Protein 3EZO (pdb70)

Organism: Burkholderia pseudomallei (strain 1710b) (NCBI:txid320372)

B-factor: mean 18.03, std 8.27, range [3.14, 63.13]

Solvent-accessible surface area: 12129 Å² total; per-residue (Å²): 126,94,26,0,0,0,0,0,6,68,58,9,36,60,65,18,24,11,89,64,1,58,119,34,58,29,1,133,108,0,30,96,46,0,27,110,16,24,71,81,80,4,18,130,11,2,35,94,13,86,54,98,74,2,78,92,30,56,25,2,0,3,0,0,0,0,0,0,24,0,0,4,56,3,8,89,108,52,65,13,64,93,3,48,6,0,0,0,23,16,1,0,3,0,0,0,5,7,3,0,32,1,2,59,7,107,53,0,0,29,0,0,95,58,1,1,85,0,3,59,74,15,23,99,156,56,60,9,10,14,0,21,1,56,42,15,89,42,104,39,1,110,50,1,5,76,89,0,44,103,63,20,64,4,57,14,1,15,10,15,0,64,38,52,1,15,0,0,0,32,46,51,0,8,116,63,0,6,91,2,0,108,125,96,56,15,87,131,0,90,77,64,139,57,70,2,0,13,7,0,61,42,0,128,55,0,8,43,55,0,127,136,65,1,82,74,16,93,10,124,62,28,134,7,48,8,0,7,0,17,59,23,31,68,43,77,76,44,67,33,7,43,56,2,0,3,93,0,0,20,7,51,0,71,0,19,59,0,0,71,31,0,28,173,85,50,2,67,40,3,2,1,0,1,6,39,122,73,3,17,27,10,5,149,109,20,40,68,130,18,74,48,21,17,0,52,30,55,72,16,10,87,115,0,71,177,52

Sequence (307 aa):
MKFAFVFPGQGSQSVGMLNAFADVAVVRETLDEASDALGQDIGKLIADGPADELNLTTNTQPVMLTAAYACYRAWQQAGGAQPSIVAGHSLGEYTALVAAGAIAFRDALPLVRRFRAQAMQTAVPVGVGGMAAILGLDDDTVRAVCAEASATGVVEAVNFNAPAQVVIAGTKAGIEKACEIAKEKGAKRALPLPVSAPFHSSLLKPASDKLREYLAGVDVKAPKISVVNNIDVAVVSDPAAIKDALVRQAAGPVRWVECVQHIAREGVTHVIECGPGKVLAGLTKRIDGNLVGASVFDPASLDEALKL

CATH classification: 3.40.366.10 (+1 more: 3.30.70.250)

Secondary structure (DSSP, 8-state):
--EEEEE--TT---TTTTGGGTT-HHHHHHHHHHHHHHSS-HHHHHHH--HHHHTSHHHHHHHHHHHHHHHHHHHHHTTPPPPSEEEESTHHHHHHHHHTTSS-HHHHHHHHHHHHHHHHTSS-TTSEEEEEEES--HHHHHHHHHHHGGGS-EEEEEEEETTEEEEEEEHHHHHHHHHHHHHTT-SEEEE-S-SS-TTSGGGHHHHHHHHHHHTTS-----SSEEB-TTT--B---HHHHHHHHHHHTTS-B-HHHHHHHHHHTT--EEEEESSSSHHHHHHHHH-TTSEEEEESSHHHHHHHHH-

Radius of gyration: 18.46 Å; Cα contacts (8 Å, |Δi|>4): 704; chains: 1; bounding box: 47×43×43 Å

InterPro domains:
  IPR001227 Acyl transferase domain superfamily [G3DSA:3.40.366.10] (4-282)
  IPR004410 Malonyl CoA-acyl carrier protein transacylase, FabD-type [TIGR00128] (1-289)
  IPR014043 Acyl transferase domain [PF00698] (5-278)
  IPR014043 Acyl transferase domain [SM00827] (6-298)
  IPR016035 Acyl transferase/acyl hydrolase/lysophospholipase [SSF52151] (3-308)
  IPR016036 Malonyl-CoA ACP transacylase, ACP-binding [SSF55048] (128-195)
  IPR024925 Malonyl CoA-acyl carrier protein transacylase [PIRSF000446] (1-307)
  IPR050858 Malonyl CoA-ACP Transacylase/Polyketide Synthase FabD [PTHR42681] (2-289)

Structure (mmCIF, N/CA/C/O backbone):
data_3EZO
#
_entry.id   3EZO
#
_cell.length_a   54.920
_cell.length_b   117.470
_cell.length_c   44.530
_cell.angle_alpha   90.00
_cell.angle_beta   90.00
_cell.angle_gamma   90.00
#
_symmetry.space_group_name_H-M   'P 21 21 2'
#
loop_
_entity.id
_entity.type
_entity.pdbx_description
1 polymer 'Malonyl CoA-acyl carrier protein transacylase'
2 water water
#
loop_
_atom_site.group_PDB
_atom_site.id
_atom_site.type_symbol
_atom_site.label_atom_id
_atom_site.label_alt_id
_atom_site.label_comp_id
_atom_site.label_asym_id
_atom_site.label_entity_id
_atom_site.label_seq_id
_atom_site.pdbx_PDB_ins_code
_atom_site.Cartn_x
_atom_site.Cartn_y
_atom_site.Cartn_z
_atom_site.occupancy
_atom_site.B_iso_or_equiv
_atom_site.auth_seq_id
_atom_site.auth_comp_id
_atom_site.auth_asym_id
_atom_site.auth_atom_id
_atom_site.pdbx_PDB_model_num
ATOM 1 N N . MET A 1 9 ? -50.569 18.264 -20.461 1.00 32.33 0 MET A N 1
ATOM 2 C CA . MET A 1 9 ? -49.278 17.482 -20.633 1.00 31.79 0 MET A CA 1
ATOM 3 C C . MET A 1 9 ? -48.437 17.440 -19.353 1.00 31.01 0 MET A C 1
ATOM 4 O O . MET A 1 9 ? -48.389 18.418 -18.569 1.00 31.35 0 MET A O 1
ATOM 6 N N . LYS A 1 10 ? -47.763 16.308 -19.153 1.00 29.61 1 LYS A N 1
ATOM 7 C CA . LYS A 1 10 ? -46.925 16.096 -17.974 1.00 28.09 1 LYS A CA 1
ATOM 8 C C . LYS A 1 10 ? -45.583 16.728 -18.207 1.00 25.56 1 LYS A C 1
ATOM 9 O O . LYS A 1 10 ? -45.052 16.666 -19.311 1.00 25.52 1 LYS A O 1
ATOM 15 N N . PHE A 1 11 ? -44.997 17.299 -17.171 1.00 23.17 2 PHE A N 1
ATOM 16 C CA . PHE A 1 11 ? -43.621 17.725 -17.290 1.00 21.74 2 PHE A CA 1
ATOM 17 C C . PHE A 1 11 ? -42.752 17.259 -16.128 1.00 19.60 2 PHE A C 1
ATOM 18 O O . PHE A 1 11 ? -43.243 16.922 -15.068 1.00 18.65 2 PHE A O 1
ATOM 26 N N . ALA A 1 12 ? -41.452 17.236 -16.408 1.00 17.47 3 ALA A N 1
ATOM 27 C CA . ALA A 1 12 ? -40.404 16.957 -15.463 1.0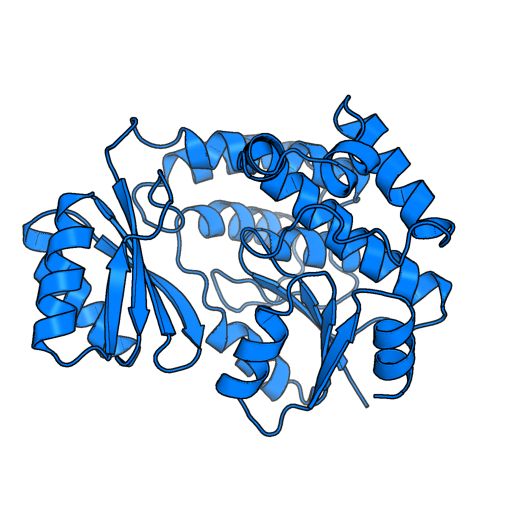0 16.42 3 ALA A CA 1
ATOM 28 C C . ALA A 1 12 ? -39.575 18.207 -15.200 1.00 14.67 3 ALA A C 1
ATOM 29 O O . ALA A 1 12 ? -39.354 19.026 -16.085 1.00 13.49 3 ALA A O 1
ATOM 31 N N . PHE A 1 13 ? -39.099 18.307 -13.970 1.00 13.58 4 PHE A N 1
ATOM 32 C CA . PHE A 1 13 ? -38.059 19.242 -13.625 1.00 13.91 4 PHE A CA 1
ATOM 33 C C . PHE A 1 13 ? -36.770 18.456 -13.345 1.00 12.94 4 PHE A C 1
ATOM 34 O O . PHE A 1 13 ? -36.786 17.476 -12.576 1.00 11.35 4 PHE A O 1
ATOM 42 N N . VAL A 1 14 ? -35.669 18.899 -13.956 1.00 11.77 5 VAL A N 1
ATOM 43 C CA . VAL A 1 14 ? -34.340 18.392 -13.622 1.00 11.29 5 VAL A CA 1
ATOM 44 C C . VAL A 1 14 ? -33.485 19.515 -13.024 1.00 11.92 5 VAL A C 1
ATOM 45 O O . VAL A 1 14 ? -33.506 20.649 -13.520 1.00 12.33 5 VAL A O 1
ATOM 49 N N . PHE A 1 15 ? -32.744 19.201 -11.957 1.00 11.56 6 PHE A N 1
ATOM 50 C CA . PHE A 1 15 ? -32.004 20.193 -11.163 1.00 11.57 6 PHE A CA 1
ATOM 51 C C . PHE A 1 15 ? -30.473 19.991 -11.311 1.00 11.13 6 PHE A C 1
ATOM 52 O O . PHE A 1 15 ? -29.962 18.874 -11.168 1.00 11.02 6 PHE A O 1
ATOM 60 N N . PRO A 1 16 ? -29.737 21.076 -11.617 1.00 11.78 7 PRO A N 1
ATOM 61 C CA . PRO A 1 16 ? -28.275 21.020 -11.841 1.00 11.47 7 PRO A CA 1
ATOM 62 C C . PRO A 1 16 ? -27.442 20.863 -10.562 1.00 11.45 7 PRO A C 1
ATOM 63 O O . PRO A 1 16 ? -27.909 21.081 -9.464 1.00 11.47 7 PRO A O 1
ATOM 67 N N . GLY A 1 17 ? -26.203 20.425 -10.709 1.00 12.93 8 GLY A N 1
ATOM 68 C CA . GLY A 1 17 ? -25.296 20.338 -9.578 1.00 12.84 8 GLY A CA 1
ATOM 69 C C . GLY A 1 17 ? -24.090 21.212 -9.794 1.00 13.36 8 GLY A C 1
ATOM 70 O O . GLY A 1 17 ? -24.172 22.239 -10.511 1.00 13.21 8 GLY A O 1
ATOM 71 N N . GLN A 1 18 ? -22.968 20.799 -9.189 1.00 13.98 9 GLN A N 1
ATOM 72 C CA . GLN A 1 18 ? -21.736 21.549 -9.237 1.00 15.77 9 GLN A CA 1
ATOM 73 C C . GLN A 1 18 ? -21.294 21.758 -10.661 1.00 16.21 9 GLN A C 1
ATOM 74 O O . GLN A 1 18 ? -21.391 20.859 -11.485 1.00 16.38 9 GLN A O 1
ATOM 80 N N . GLY A 1 19 ? -20.700 22.909 -10.924 1.00 17.05 10 GLY A N 1
ATOM 81 C CA . GLY A 1 19 ? -20.213 23.203 -12.252 1.00 18.00 10 GLY A CA 1
ATOM 82 C C . GLY A 1 19 ? -21.160 24.104 -13.006 1.00 18.68 10 GLY A C 1
ATOM 83 O O 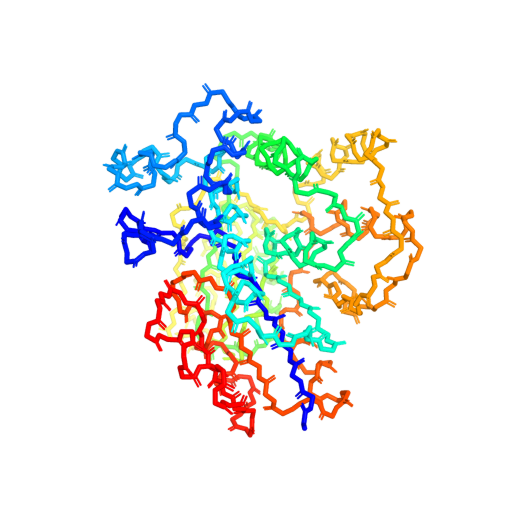. GLY A 1 19 ? -20.808 24.548 -14.093 1.00 20.52 10 GLY A O 1
ATOM 84 N N . SER A 1 20 ? -22.369 24.362 -12.478 1.00 18.22 11 SER A N 1
ATOM 85 C CA . SER A 1 20 ? -23.329 25.230 -13.197 1.00 17.07 11 SER A CA 1
ATOM 86 C C . SER A 1 20 ? -23.348 26.647 -12.634 1.00 16.91 11 SER A C 1
ATOM 87 O O . SER A 1 20 ? -24.108 27.485 -13.106 1.00 16.14 11 SER A O 1
ATOM 90 N N . GLN A 1 21 ? -22.521 26.910 -11.629 1.00 16.41 12 GLN A N 1
ATOM 91 C CA . GLN A 1 21 ? -22.559 28.186 -10.928 1.00 16.66 12 GLN A CA 1
ATOM 92 C C . GLN A 1 21 ? -21.735 29.251 -11.665 1.00 16.91 12 GLN A C 1
ATOM 93 O O . GLN A 1 21 ? -20.872 28.922 -12.446 1.00 15.94 12 GLN A O 1
ATOM 99 N N . SER A 1 22 ? -22.066 30.516 -11.412 1.00 17.25 13 SER A N 1
ATOM 100 C CA . SER A 1 22 ? -21.298 31.681 -11.858 1.00 16.86 13 SER A CA 1
ATOM 101 C C . SER A 1 22 ? -21.676 32.898 -11.012 1.00 16.56 13 SER A C 1
ATOM 102 O O . SER A 1 22 ? -22.771 32.992 -10.486 1.00 14.45 13 SER A O 1
ATOM 105 N N . VAL A 1 23 ? -20.745 33.841 -10.930 1.00 15.99 14 VAL A N 1
ATOM 106 C CA . VAL A 1 23 ? -20.914 35.039 -10.135 1.00 15.37 14 VAL A CA 1
ATOM 107 C C . VAL A 1 23 ? -21.972 35.836 -10.862 1.00 15.22 14 VAL A C 1
ATOM 108 O O . VAL A 1 23 ? -21.916 35.936 -12.069 1.00 13.75 14 VAL A O 1
ATOM 112 N N . GLY A 1 24 ? -22.988 36.287 -10.121 1.00 15.08 15 GLY A N 1
ATOM 113 C CA . GLY A 1 24 ? -24.063 37.078 -10.678 1.00 15.02 15 GLY A CA 1
ATOM 114 C C . GLY A 1 24 ? -25.233 36.281 -11.194 1.00 15.08 15 GLY A C 1
ATOM 115 O O . GLY A 1 24 ? -26.189 36.866 -11.735 1.00 14.48 15 GLY A O 1
ATOM 116 N N . MET A 1 25 ? -25.208 34.954 -11.030 1.00 15.28 16 MET A N 1
ATOM 117 C CA . MET A 1 25 ? -26.227 34.115 -11.675 1.00 15.03 16 MET A CA 1
ATOM 118 C C . MET A 1 25 ? -27.680 34.341 -11.241 1.00 15.85 16 MET A C 1
ATOM 119 O O . MET A 1 25 ? -28.582 33.972 -11.992 1.00 17.30 16 MET A O 1
ATOM 124 N N . LEU A 1 26 ? -27.916 34.875 -10.045 1.00 14.34 17 LEU A N 1
ATOM 125 C CA . LEU A 1 26 ? -29.280 35.206 -9.618 1.00 14.95 17 LEU A CA 1
ATOM 126 C C . LEU A 1 26 ? -29.632 36.704 -9.713 1.00 15.31 17 LEU A C 1
ATOM 127 O O . LEU A 1 26 ? -30.647 37.145 -9.154 1.00 14.56 17 LEU A O 1
ATOM 132 N N . ASN A 1 27 ? -28.811 37.492 -10.409 1.00 15.52 18 ASN A N 1
ATOM 133 C CA . ASN A 1 27 ? -29.046 38.941 -10.442 1.00 14.77 18 ASN A CA 1
ATOM 134 C C . ASN A 1 27 ? -30.405 39.280 -10.999 1.00 13.86 18 ASN A C 1
ATOM 135 O O . ASN A 1 27 ? -31.074 40.146 -10.500 1.00 13.27 18 ASN A O 1
ATOM 140 N N . ALA A 1 28 ? -30.823 38.558 -12.023 1.00 13.91 19 ALA A N 1
ATOM 141 C CA . ALA A 1 28 ? -32.041 38.836 -12.713 1.00 14.21 19 ALA A CA 1
ATOM 142 C C . ALA A 1 28 ? -33.266 38.571 -11.820 1.00 14.63 19 ALA A C 1
ATOM 143 O O . ALA A 1 28 ? -34.351 39.089 -12.088 1.00 13.60 19 ALA A O 1
ATOM 145 N N . PHE A 1 29 ? -33.076 37.790 -10.756 1.00 14.04 20 PHE A N 1
ATOM 146 C CA . PHE A 1 29 ? -34.132 37.491 -9.789 1.00 14.49 20 PHE A CA 1
ATOM 147 C C . PHE A 1 29 ? -34.047 38.373 -8.529 1.00 14.74 20 PHE A C 1
ATOM 148 O O . PHE A 1 29 ? -34.720 38.095 -7.527 1.00 15.27 20 PHE A O 1
ATOM 156 N N . ALA A 1 30 ? -33.182 39.389 -8.543 1.00 15.21 21 ALA A N 1
ATOM 157 C CA . ALA A 1 30 ? -32.884 40.196 -7.337 1.00 15.59 21 ALA A CA 1
ATOM 158 C C . ALA A 1 30 ? -34.131 40.796 -6.691 1.00 15.38 21 ALA A C 1
ATOM 159 O O . ALA A 1 30 ? -34.137 41.084 -5.480 1.00 15.21 21 ALA A O 1
ATOM 161 N N . ASP A 1 31 ? -35.162 41.032 -7.496 1.00 15.93 22 ASP A N 1
ATOM 162 C CA . ASP A 1 31 ? -36.387 41.661 -7.004 1.00 16.69 22 ASP A CA 1
ATOM 163 C C . ASP A 1 31 ? -37.588 40.729 -6.986 1.00 16.44 22 ASP A C 1
ATOM 164 O O . ASP A 1 31 ? -38.716 41.191 -6.989 1.00 17.36 22 ASP A O 1
ATOM 169 N N . VAL A 1 32 ? -37.345 39.425 -6.910 1.00 15.72 23 VAL A N 1
ATOM 170 C CA . VAL A 1 32 ? -38.433 38.448 -6.737 1.00 14.86 23 VAL A CA 1
ATOM 171 C C . VAL A 1 32 ? -38.398 38.062 -5.279 1.00 14.48 23 VAL A C 1
ATOM 172 O O . VAL A 1 32 ? -37.380 37.563 -4.778 1.00 14.45 23 VAL A O 1
ATOM 176 N N . ALA A 1 33 ? -39.499 38.354 -4.587 1.00 13.90 24 ALA A N 1
ATOM 177 C CA . ALA A 1 33 ? -39.583 38.254 -3.137 1.00 14.26 24 ALA A CA 1
ATOM 178 C C . ALA A 1 33 ? -39.175 36.838 -2.647 1.00 13.79 24 ALA A C 1
ATOM 179 O O . ALA A 1 33 ? -38.404 36.716 -1.692 1.00 13.89 24 ALA A O 1
ATOM 181 N N . VAL A 1 34 ? -39.654 35.774 -3.295 1.00 13.48 25 VAL A N 1
ATOM 182 C CA . VAL A 1 34 ? -39.273 34.424 -2.799 1.00 13.60 25 VAL A CA 1
ATOM 183 C C . VAL A 1 34 ? -37.807 34.098 -2.979 1.00 11.97 25 VAL A C 1
ATOM 184 O O . VAL A 1 34 ? -37.280 33.294 -2.235 1.00 11.29 25 VAL A O 1
ATOM 188 N N . VAL A 1 35 ? -37.170 34.672 -3.987 1.00 12.27 26 VAL A N 1
ATOM 189 C CA . VAL A 1 35 ? -35.731 34.463 -4.190 1.00 11.08 26 VAL A CA 1
ATOM 190 C C . VAL A 1 35 ? -34.992 35.141 -3.061 1.00 12.39 26 VAL A C 1
ATOM 191 O O . VAL A 1 35 ? -34.134 34.538 -2.404 1.00 12.28 26 VAL A O 1
ATOM 195 N N . ARG A 1 36 ? -35.385 36.373 -2.748 1.00 11.78 27 ARG A N 1
ATOM 196 C CA . ARG A 1 36 ? -34.818 37.038 -1.583 1.00 11.75 27 ARG A CA 1
ATOM 197 C C . ARG A 1 36 ? -34.972 36.239 -0.276 1.00 12.35 27 ARG A C 1
ATOM 198 O O . ARG A 1 36 ? -34.042 36.173 0.524 1.00 12.82 27 ARG A O 1
ATOM 206 N N . GLU A 1 37 ? -36.144 35.644 -0.053 1.00 11.82 28 GLU A N 1
ATOM 207 C CA . GLU A 1 37 ? -36.403 34.917 1.169 1.00 11.93 28 GLU A CA 1
ATOM 208 C C . GLU A 1 37 ? -35.610 33.610 1.207 1.00 11.29 28 GLU A C 1
ATOM 209 O O . GLU A 1 37 ? -35.197 33.181 2.268 1.00 11.56 28 GLU A O 1
ATOM 215 N N . THR A 1 38 ? -35.410 32.989 0.055 1.00 10.58 29 THR A N 1
ATOM 216 C CA . THR A 1 38 ? -34.611 31.773 -0.046 1.00 11.09 29 THR A CA 1
ATOM 217 C C . THR A 1 38 ? -33.120 32.013 0.235 1.00 10.95 29 THR A C 1
ATOM 218 O O . THR A 1 38 ? -32.462 31.223 0.959 1.00 10.64 29 THR A O 1
ATOM 222 N N . LEU A 1 39 ? -32.605 33.116 -0.288 1.00 10.98 30 LEU A N 1
ATOM 223 C CA . LEU A 1 39 ? -31.214 33.536 0.014 1.00 11.59 30 LEU A CA 1
ATOM 224 C C . LEU A 1 39 ? -31.073 33.895 1.471 1.00 12.10 30 LEU A C 1
ATOM 225 O O . LEU A 1 39 ? -30.049 33.603 2.083 1.00 11.43 30 LEU A O 1
ATOM 230 N N . ASP A 1 40 ? -32.119 34.496 2.047 1.00 13.36 31 ASP A N 1
ATOM 231 C CA . ASP A 1 40 ? -32.081 34.800 3.480 1.00 15.21 31 ASP A CA 1
ATOM 232 C C . ASP A 1 40 ? -32.064 33.530 4.299 1.00 13.98 31 ASP A C 1
ATOM 233 O O . ASP A 1 40 ? -31.310 33.420 5.271 1.00 13.43 31 ASP A O 1
ATOM 238 N N . GLU A 1 41 ? -32.902 32.577 3.917 1.00 13.20 32 GLU A N 1
ATOM 239 C CA . GLU A 1 41 ? -32.975 31.305 4.649 1.00 12.82 32 GLU A CA 1
ATOM 240 C C . GLU A 1 41 ? -31.631 30.579 4.577 1.00 11.01 32 GLU A C 1
ATOM 241 O O . GLU A 1 41 ? -31.126 30.063 5.585 1.00 10.84 32 GLU A O 1
ATOM 247 N N . ALA A 1 42 ? -31.057 30.534 3.386 1.00 10.61 33 ALA A N 1
ATOM 248 C CA . ALA A 1 42 ? -29.741 29.915 3.194 1.00 11.45 33 ALA A CA 1
ATOM 249 C C . ALA A 1 42 ? -28.643 30.575 4.071 1.00 12.06 33 ALA A C 1
ATOM 250 O O . ALA A 1 42 ? -27.842 29.872 4.740 1.00 12.71 33 ALA A O 1
ATOM 252 N N . SER A 1 43 ? -28.627 31.912 4.115 1.00 13.09 34 SER A N 1
ATOM 253 C CA . SER A 1 43 ? -27.630 32.672 4.949 1.00 13.68 34 SER A CA 1
ATOM 254 C C . SER A 1 43 ? -27.840 32.380 6.419 1.00 15.08 34 SER A C 1
ATOM 255 O O . SER A 1 43 ? -26.893 32.156 7.217 1.00 14.40 34 SER A O 1
ATOM 258 N N . ASP A 1 44 ? -29.105 32.357 6.815 1.00 16.26 35 ASP A N 1
ATOM 259 C CA . ASP A 1 44 ? -29.385 32.010 8.201 1.00 17.37 35 ASP A CA 1
ATOM 260 C C . ASP A 1 44 ? -28.900 30.582 8.518 1.00 16.62 35 ASP A C 1
ATOM 261 O O . ASP A 1 44 ? -28.314 30.371 9.574 1.00 16.69 35 ASP A O 1
ATOM 266 N N . ALA A 1 45 ? -29.151 29.612 7.628 1.00 15.33 36 ALA A N 1
ATOM 267 C CA . ALA A 1 45 ? -28.701 28.236 7.879 1.00 14.88 36 ALA A CA 1
ATOM 268 C C . ALA A 1 45 ? -27.155 28.103 7.864 1.00 14.36 36 ALA A C 1
ATOM 269 O O . ALA A 1 45 ? -26.599 27.390 8.672 1.00 13.87 36 ALA A O 1
ATOM 271 N N . LEU A 1 46 ? -26.471 28.817 6.972 1.00 13.84 37 LEU A N 1
ATOM 272 C CA . LEU A 1 46 ? -25.038 28.599 6.746 1.00 14.87 37 LEU A CA 1
ATOM 273 C C . LEU A 1 46 ? -24.108 29.597 7.439 1.00 16.06 37 LEU A C 1
ATOM 274 O O . LEU A 1 46 ? -22.909 29.334 7.577 1.00 16.28 37 LEU A O 1
ATOM 279 N N . GLY A 1 47 ? -24.646 30.729 7.908 1.00 16.68 38 GLY A N 1
ATOM 280 C CA . GLY A 1 47 ? -23.837 31.660 8.675 1.00 16.23 38 GLY A CA 1
ATOM 281 C C . GLY A 1 47 ? -23.080 32.654 7.840 1.00 17.35 38 GLY A C 1
ATOM 282 O O . GLY A 1 47 ? -22.349 33.477 8.384 1.00 18.48 38 GLY A O 1
ATOM 283 N N . GLN A 1 48 ? -23.254 32.631 6.528 1.00 18.42 39 GLN A N 1
ATOM 284 C CA . GLN A 1 48 ? -22.702 33.705 5.706 1.00 19.66 39 GLN A CA 1
ATOM 285 C C . GLN A 1 48 ? -23.711 34.239 4.700 1.00 18.26 39 GLN A C 1
ATOM 286 O O . GLN A 1 48 ? -24.676 33.570 4.361 1.00 17.79 39 GLN A O 1
ATOM 292 N N . ASP A 1 49 ? -23.445 35.429 4.174 1.00 17.37 40 ASP A N 1
ATOM 293 C CA . ASP A 1 49 ? -24.307 36.038 3.156 1.00 16.59 40 ASP A CA 1
ATOM 294 C C . ASP A 1 49 ? -24.244 35.342 1.791 1.00 15.83 40 ASP A C 1
ATOM 295 O O . ASP A 1 49 ? -23.411 35.661 0.909 1.00 15.39 40 ASP A O 1
ATOM 300 N N . ILE A 1 50 ? -25.177 34.414 1.578 1.00 14.74 41 ILE A N 1
ATOM 301 C CA . ILE A 1 50 ? -25.171 33.604 0.342 1.00 13.80 41 ILE A CA 1
ATOM 302 C C . ILE A 1 50 ? -25.555 34.418 -0.869 1.00 13.82 41 ILE A C 1
ATOM 303 O O . ILE A 1 50 ? -24.980 34.279 -1.986 1.00 12.86 41 ILE A O 1
ATOM 308 N N . GLY A 1 51 ? -26.532 35.302 -0.685 1.00 13.83 42 GLY A N 1
ATOM 309 C CA . GLY A 1 51 ? -26.813 36.290 -1.726 1.00 13.98 42 GLY A CA 1
ATOM 310 C C . GLY A 1 51 ? -25.600 37.058 -2.250 1.00 13.69 42 GLY A C 1
ATOM 311 O O . GLY A 1 51 ? -25.417 37.189 -3.470 1.00 13.18 42 GLY A O 1
ATOM 312 N N . LYS A 1 52 ? -24.809 37.624 -1.351 1.00 15.05 43 LYS A N 1
ATOM 313 C CA . LYS A 1 52 ? -23.647 38.401 -1.781 1.00 16.73 43 LYS A CA 1
ATOM 314 C C . LYS A 1 52 ? -22.520 37.480 -2.291 1.00 16.13 43 LYS A C 1
ATOM 315 O O . LYS A 1 52 ? -21.870 37.812 -3.288 1.00 15.88 43 LYS A O 1
ATOM 321 N N . LEU A 1 53 ? -22.356 36.305 -1.675 1.00 15.18 44 LEU A N 1
ATOM 322 C CA . LEU A 1 53 ? -21.392 35.309 -2.189 1.00 14.91 44 LEU A CA 1
ATOM 323 C C . LEU A 1 53 ? -21.664 35.020 -3.651 1.00 14.70 44 LEU A C 1
ATOM 324 O O . LEU A 1 53 ? -20.765 35.074 -4.492 1.00 14.89 44 LEU A O 1
ATOM 329 N N . ILE A 1 54 ? -22.930 34.759 -3.976 1.00 14.80 45 ILE A N 1
ATOM 330 C CA . ILE A 1 54 ? -23.326 34.499 -5.358 1.00 13.51 45 ILE A CA 1
ATOM 331 C C . ILE A 1 54 ? -23.197 35.734 -6.236 1.00 14.32 45 ILE A C 1
ATOM 332 O O . ILE A 1 54 ? -22.709 35.663 -7.365 1.00 15.14 45 ILE A O 1
ATOM 337 N N . ALA A 1 55 ? -23.653 36.879 -5.745 1.00 15.43 46 ALA A N 1
ATOM 338 C CA . ALA A 1 55 ? -23.721 38.083 -6.582 1.00 15.06 46 ALA A CA 1
ATOM 339 C C . ALA A 1 55 ? -22.337 38.635 -6.861 1.00 15.72 46 ALA A C 1
ATOM 340 O O . ALA A 1 55 ? -22.079 39.111 -7.957 1.00 15.65 46 ALA A O 1
ATOM 342 N N . ASP A 1 56 ? -21.456 38.581 -5.861 1.00 16.74 47 ASP A N 1
ATOM 343 C CA . ASP A 1 56 ? -20.164 39.267 -5.933 1.00 17.36 47 ASP A CA 1
ATOM 344 C C . ASP A 1 56 ? -18.969 38.320 -5.913 1.00 18.50 47 ASP A C 1
ATOM 345 O O . ASP A 1 56 ? -17.865 38.719 -6.282 1.00 18.96 47 ASP A O 1
ATOM 350 N N . GLY A 1 57 ? -19.173 37.071 -5.520 1.00 18.68 48 GLY A N 1
ATOM 351 C CA . GLY A 1 57 ? -18.042 36.129 -5.441 1.00 19.17 48 GLY A CA 1
ATOM 352 C C . GLY A 1 57 ? -17.040 36.557 -4.369 1.00 19.06 48 GLY A C 1
ATOM 353 O O . GLY A 1 57 ? -17.419 36.853 -3.238 1.00 18.82 48 GLY A O 1
ATOM 354 N N . PRO A 1 58 ? -15.747 36.625 -4.726 1.00 19.47 49 PRO A N 1
ATOM 355 C CA . PRO A 1 58 ? -15.129 36.320 -6.014 1.00 19.73 49 PRO A CA 1
ATOM 356 C C . PRO A 1 58 ? -15.350 34.885 -6.435 1.00 19.60 49 PRO A C 1
ATOM 357 O O . PRO A 1 58 ? -15.766 34.057 -5.629 1.00 19.81 49 PRO A O 1
ATOM 361 N N . ALA A 1 59 ? -15.065 34.594 -7.693 1.00 20.09 50 ALA A N 1
ATOM 362 C CA . ALA A 1 59 ? -15.237 33.266 -8.231 1.00 20.22 50 ALA A CA 1
ATOM 363 C C . ALA A 1 59 ? -14.470 32.198 -7.420 1.00 20.29 50 ALA A C 1
ATOM 364 O O . ALA A 1 59 ? -14.988 31.084 -7.252 1.00 20.49 50 ALA A O 1
ATOM 366 N N . ASP A 1 60 ? -13.301 32.545 -6.871 1.00 19.43 51 ASP A N 1
ATOM 367 C CA . ASP A 1 60 ? -12.497 31.565 -6.110 1.00 19.42 51 ASP A CA 1
ATOM 368 C C . ASP A 1 60 ? -13.212 31.110 -4.831 1.00 18.92 51 ASP A C 1
ATOM 369 O O . ASP A 1 60 ? -13.141 29.941 -4.473 1.00 18.91 51 ASP A O 1
ATOM 374 N N . GLU A 1 61 ? -13.970 32.013 -4.206 1.00 18.40 52 GLU A N 1
ATOM 375 C CA . GLU A 1 61 ? -14.852 31.639 -3.082 1.00 17.92 52 GLU A CA 1
ATOM 376 C C . GLU A 1 61 ? -16.058 30.831 -3.565 1.00 18.09 52 GLU A C 1
ATOM 377 O O . GLU A 1 61 ? -16.419 29.849 -2.960 1.00 16.89 52 GLU A O 1
ATOM 383 N N . LEU A 1 62 ? -16.695 31.276 -4.647 1.00 19.34 53 LEU A N 1
ATOM 384 C CA . LEU A 1 62 ? -17.928 30.666 -5.112 1.00 19.89 53 LEU A CA 1
ATOM 385 C C . LEU A 1 62 ? -17.639 29.238 -5.547 1.00 21.28 53 LEU A C 1
ATOM 386 O O . LEU A 1 62 ? -18.500 28.341 -5.405 1.00 22.02 53 LEU A O 1
ATOM 391 N N . ASN A 1 63 ? -16.439 29.032 -6.099 1.00 21.28 54 ASN A N 1
ATOM 392 C CA . ASN A 1 63 ? -16.034 27.709 -6.577 1.00 21.67 54 ASN A CA 1
ATOM 393 C C . ASN A 1 63 ? -15.398 26.776 -5.541 1.00 20.65 54 ASN A C 1
ATOM 394 O O . ASN A 1 63 ? -14.995 25.686 -5.895 1.00 22.19 54 ASN A O 1
ATOM 399 N N . LEU A 1 64 ? -15.283 27.157 -4.290 1.00 19.87 55 LEU A N 1
ATOM 400 C CA . LEU A 1 64 ? -14.893 26.166 -3.284 1.00 19.53 55 LEU A CA 1
ATOM 401 C C . LEU A 1 64 ? -16.072 25.192 -3.135 1.00 20.37 55 LEU A C 1
ATOM 402 O O . LEU A 1 64 ? -17.190 25.634 -2.901 1.00 19.46 55 LEU A O 1
ATOM 407 N N . THR A 1 65 ? -15.825 23.886 -3.227 1.00 20.84 56 THR A N 1
ATOM 408 C CA . THR A 1 65 ? -16.923 22.906 -3.275 1.00 20.74 56 THR A CA 1
ATOM 409 C C . THR A 1 65 ? -17.843 22.979 -2.063 1.00 19.74 56 THR A C 1
ATOM 410 O O . THR A 1 65 ? -19.047 22.799 -2.196 1.00 19.99 56 THR A O 1
ATOM 414 N N . THR A 1 66 ? -17.291 23.264 -0.887 1.00 19.24 57 THR A N 1
ATOM 415 C CA . THR A 1 66 ? -18.084 23.468 0.335 1.00 19.39 57 THR A CA 1
ATOM 416 C C . THR A 1 66 ? -19.051 24.654 0.233 1.00 18.05 57 THR A C 1
ATOM 417 O O . THR A 1 66 ? -20.002 24.753 1.020 1.00 17.47 57 THR A O 1
ATOM 421 N N . ASN A 1 67 ? -18.766 25.576 -0.696 1.00 16.36 58 ASN A N 1
ATOM 422 C CA . ASN A 1 67 ? -19.701 26.647 -1.050 1.00 15.70 58 ASN A CA 1
ATOM 423 C C . ASN A 1 67 ? -20.523 26.268 -2.257 1.00 15.02 58 ASN A C 1
ATOM 424 O O . ASN A 1 67 ? -21.719 26.517 -2.278 1.00 16.08 58 ASN A O 1
ATOM 429 N N . THR A 1 68 ? -19.884 25.704 -3.276 1.00 14.28 59 THR A N 1
ATOM 430 C CA . THR A 1 68 ? -20.567 25.406 -4.524 1.00 14.51 59 THR A CA 1
ATOM 431 C C . THR A 1 68 ? -21.813 24.507 -4.276 1.00 13.54 59 THR A C 1
ATOM 432 O O . THR A 1 68 ? -22.868 24.774 -4.829 1.00 12.43 59 THR A O 1
ATOM 436 N N . GLN A 1 69 ? -21.698 23.475 -3.430 1.00 12.09 60 GLN A N 1
ATOM 437 C CA . GLN A 1 69 ? -22.818 22.534 -3.261 1.00 11.74 60 GLN A CA 1
ATOM 438 C C . GLN A 1 69 ? -24.058 23.217 -2.610 1.00 11.18 60 GLN A C 1
ATOM 439 O O . GLN A 1 69 ? -25.144 23.205 -3.195 1.00 10.61 60 GLN A O 1
ATOM 445 N N . PRO A 1 70 ? -23.876 23.890 -1.465 1.00 11.64 61 PRO A N 1
ATOM 446 C CA . PRO A 1 70 ? -25.021 24.673 -0.953 1.00 11.31 61 PRO A CA 1
ATOM 447 C C . PRO A 1 70 ? -25.455 25.857 -1.847 1.00 10.96 61 PRO A C 1
ATOM 448 O O . PRO A 1 70 ? -26.632 26.169 -1.898 1.00 11.24 61 PRO A O 1
ATOM 452 N N . VAL A 1 71 ? -24.530 26.479 -2.561 1.00 11.08 62 VAL A N 1
ATOM 453 C CA . VAL A 1 71 ? -24.883 27.508 -3.519 1.00 11.60 62 VAL A CA 1
ATOM 454 C C . VAL A 1 71 ? -25.793 26.980 -4.637 1.00 11.77 62 VAL A C 1
ATOM 455 O O . VAL A 1 71 ? -26.761 27.652 -5.033 1.00 11.00 62 VAL A O 1
ATOM 459 N N . MET A 1 72 ? -25.483 25.788 -5.157 1.00 10.54 63 MET A N 1
ATOM 460 C CA . MET A 1 72 ? -26.248 25.262 -6.272 1.00 9.88 63 MET A CA 1
ATOM 461 C C . MET A 1 72 ? -27.616 24.713 -5.844 1.00 9.87 63 MET A C 1
ATOM 462 O O . MET A 1 72 ? -28.568 24.757 -6.630 1.00 8.97 63 MET A O 1
ATOM 467 N N . LEU A 1 73 ? -27.692 24.208 -4.615 1.00 10.30 64 LEU A N 1
ATOM 468 C CA . LEU A 1 73 ? -28.946 23.807 -4.003 1.00 10.42 64 LEU A CA 1
ATOM 469 C C . LEU A 1 73 ? -29.833 25.053 -3.834 1.00 9.30 64 LEU A C 1
ATOM 470 O O . LEU A 1 73 ? -30.990 25.057 -4.223 1.00 8.29 64 LEU A O 1
ATOM 475 N N . THR A 1 74 ? -29.255 26.102 -3.254 1.00 9.88 65 THR A N 1
ATOM 476 C CA . THR A 1 74 ? -29.983 27.367 -3.018 1.00 9.51 65 THR A CA 1
ATOM 477 C C . THR A 1 74 ? -30.485 27.997 -4.316 1.00 9.86 65 THR A C 1
ATOM 478 O O . THR A 1 74 ? -31.650 28.349 -4.438 1.00 9.98 65 THR A O 1
ATOM 482 N N . ALA A 1 75 ? -29.602 28.110 -5.300 1.00 10.80 66 ALA A N 1
ATOM 483 C CA . ALA A 1 75 ? -29.912 28.837 -6.533 1.00 11.68 66 ALA A CA 1
ATOM 484 C C . ALA A 1 75 ? -30.986 28.132 -7.329 1.00 12.36 66 ALA A C 1
ATOM 485 O O . ALA A 1 75 ? -31.948 28.764 -7.809 1.00 12.03 66 ALA A O 1
ATOM 487 N N . ALA A 1 76 ? -30.821 26.817 -7.468 1.00 11.55 67 ALA A N 1
ATOM 488 C CA . ALA A 1 76 ? -31.815 26.002 -8.162 1.00 11.70 67 ALA A CA 1
ATOM 489 C C . ALA A 1 76 ? -33.106 25.926 -7.395 1.00 11.96 67 ALA A C 1
ATOM 490 O O . ALA A 1 76 ? -34.173 26.060 -8.001 1.00 12.91 67 ALA A O 1
ATOM 492 N N . TYR A 1 77 ? -33.052 25.789 -6.073 1.00 12.45 68 TYR A N 1
ATOM 493 C CA . TYR A 1 77 ? -34.289 25.792 -5.289 1.00 13.23 68 TYR A CA 1
ATOM 494 C C . TYR A 1 77 ? -35.007 27.157 -5.307 1.00 12.94 68 TYR A C 1
ATOM 495 O O . TYR A 1 77 ? -36.215 27.213 -5.411 1.00 12.50 68 TYR A O 1
ATOM 504 N N . ALA A 1 78 ? -34.245 28.234 -5.263 1.00 13.36 69 ALA A N 1
ATOM 505 C CA . ALA A 1 78 ? -34.778 29.576 -5.429 1.00 13.41 69 ALA A CA 1
ATOM 506 C C . ALA A 1 78 ? -35.602 29.628 -6.677 1.00 13.24 69 ALA A C 1
ATOM 507 O O . ALA A 1 78 ? -36.681 30.224 -6.698 1.00 14.01 69 ALA A O 1
ATOM 509 N N . CYS A 1 79 ? -35.088 29.022 -7.738 1.00 13.15 70 CYS A N 1
ATOM 510 C CA . CYS A 1 79 ? -35.749 29.050 -9.021 1.00 13.67 70 CYS A CA 1
ATOM 511 C C . CYS A 1 79 ? -37.053 28.252 -8.987 1.00 13.22 70 CYS A C 1
ATOM 512 O O . CYS A 1 79 ? -38.055 28.640 -9.632 1.00 13.68 70 CYS A O 1
ATOM 515 N N . TYR A 1 80 ? -37.050 27.179 -8.218 1.00 12.46 71 TYR A N 1
ATOM 516 C CA . TYR A 1 80 ? -38.245 26.352 -8.035 1.00 12.62 71 TYR A CA 1
ATOM 517 C C . TYR A 1 80 ? -39.307 27.111 -7.276 1.00 12.47 71 TYR A C 1
ATOM 518 O O . TYR A 1 80 ? -40.475 27.077 -7.661 1.00 11.98 71 TYR A O 1
ATOM 527 N N . ARG A 1 81 ? -38.906 27.776 -6.185 1.00 12.01 72 ARG A N 1
ATOM 528 C CA . ARG A 1 81 ? -39.826 28.581 -5.407 1.00 12.34 72 ARG A CA 1
ATOM 529 C C . ARG A 1 81 ? -40.405 29.753 -6.264 1.00 12.19 72 ARG A C 1
ATOM 530 O O . ARG A 1 81 ? -41.574 30.072 -6.137 1.00 12.65 72 ARG A O 1
ATOM 538 N N . ALA A 1 82 ? -39.611 30.361 -7.143 1.00 12.43 73 ALA A N 1
ATOM 539 C CA . ALA A 1 82 ? -40.110 31.419 -8.080 1.00 12.13 73 ALA A CA 1
ATOM 540 C C . ALA A 1 82 ? -41.139 30.863 -9.056 1.00 13.14 73 ALA A C 1
ATOM 541 O O . ALA A 1 82 ? -42.131 31.530 -9.426 1.00 12.45 73 ALA A O 1
ATOM 543 N N . TRP A 1 83 ? -40.879 29.651 -9.535 1.00 12.94 74 TRP A N 1
ATOM 544 C CA . TRP A 1 83 ? -41.826 28.967 -10.408 1.00 13.41 74 TRP A CA 1
ATOM 545 C C . TRP A 1 83 ? -43.186 28.853 -9.697 1.00 14.22 74 TRP A C 1
ATOM 546 O O . TRP A 1 83 ? -44.207 29.192 -10.261 1.00 14.55 74 TRP A O 1
ATOM 557 N N . GLN A 1 84 ? -43.183 28.419 -8.444 1.00 15.64 75 GLN A N 1
ATOM 558 C CA . GLN A 1 84 ? -44.416 28.291 -7.652 1.00 16.22 75 GLN A CA 1
ATOM 559 C C . GLN A 1 84 ? -45.126 29.628 -7.401 1.00 17.37 75 GLN A C 1
ATOM 560 O O . GLN A 1 84 ? -46.362 29.673 -7.551 1.00 17.03 75 GLN A O 1
ATOM 566 N N . GLN A 1 85 ? -44.349 30.641 -6.955 1.00 17.31 76 GLN A N 1
ATOM 567 C CA . GLN A 1 85 ? -44.815 32.014 -6.699 1.00 17.92 76 GLN A CA 1
ATOM 568 C C . GLN A 1 85 ? -45.509 32.573 -7.937 1.00 17.22 76 GLN A C 1
ATOM 569 O O . GLN A 1 85 ? -46.478 33.316 -7.804 1.00 17.42 76 GLN A O 1
ATOM 575 N N . ALA A 1 86 ? -45.022 32.194 -9.118 1.00 16.30 77 ALA A N 1
ATOM 576 C CA . ALA A 1 86 ? -45.590 32.572 -10.394 1.00 16.12 77 ALA A CA 1
ATOM 577 C C . ALA A 1 86 ? -46.798 31.741 -10.780 1.00 16.64 77 ALA A C 1
ATOM 578 O O . ALA A 1 86 ? -47.385 31.970 -11.841 1.00 16.78 77 ALA A O 1
ATOM 580 N N . GLY A 1 87 ? -47.176 30.767 -9.957 1.00 16.90 78 GLY A N 1
ATOM 581 C CA . GLY A 1 87 ? -48.309 29.907 -10.291 1.00 17.12 78 GLY A CA 1
ATOM 582 C C . GLY A 1 87 ? -48.009 28.679 -11.147 1.00 17.01 78 GLY A C 1
ATOM 583 O O . GLY A 1 87 ? -48.931 28.047 -11.689 1.00 16.46 78 GLY A O 1
ATOM 584 N N . GLY A 1 88 ? -46.737 28.309 -11.253 1.00 17.17 79 GLY A N 1
ATOM 585 C CA . GLY A 1 88 ? -46.357 27.139 -12.042 1.00 17.62 79 GLY A CA 1
ATOM 586 C C . GLY A 1 88 ? -46.813 25.851 -11.367 1.00 17.56 79 GLY A C 1
ATOM 587 O O . GLY A 1 88 ? -46.772 25.739 -10.179 1.00 18.94 79 GLY A O 1
ATOM 588 N N . ALA A 1 89 ? -47.239 24.881 -12.141 1.00 18.30 80 ALA A N 1
ATOM 589 C CA . ALA A 1 89 ? -47.722 23.593 -11.585 1.00 18.31 80 ALA A CA 1
ATOM 590 C C . ALA A 1 89 ? -46.563 22.750 -11.052 1.00 17.61 80 ALA A C 1
ATOM 591 O O . ALA A 1 89 ? -45.431 22.963 -11.396 1.00 17.11 80 ALA A O 1
ATOM 593 N N . GLN A 1 90 ? -46.881 21.792 -10.206 1.00 18.26 81 GLN A N 1
ATOM 594 C CA . GLN A 1 90 ? -45.914 20.832 -9.725 1.00 18.25 81 GLN A CA 1
ATOM 595 C C . GLN A 1 90 ? -45.542 19.910 -10.885 1.00 17.18 81 GLN A C 1
ATOM 596 O O . GLN A 1 90 ? -46.411 19.493 -11.629 1.00 17.07 81 GLN A O 1
ATOM 602 N N . PRO A 1 91 ? -44.239 19.655 -11.098 1.00 15.82 82 PRO A N 1
ATOM 603 C CA . PRO A 1 91 ? -43.894 18.648 -12.079 1.00 16.06 82 PRO A CA 1
ATOM 604 C C . PRO A 1 91 ? -44.382 17.268 -11.654 1.00 16.04 82 PRO A C 1
ATOM 605 O O . PRO A 1 91 ? -44.706 17.046 -10.489 1.00 15.34 82 PRO A O 1
ATOM 609 N N . SER A 1 92 ? -44.495 16.354 -12.605 1.00 16.59 83 SER A N 1
ATOM 610 C CA . SER A 1 92 ? -44.971 15.014 -12.271 1.00 17.41 83 SER A CA 1
ATOM 611 C C . SER A 1 92 ? -43.829 14.078 -11.847 1.00 16.99 83 SER A C 1
ATOM 612 O O . SER A 1 92 ? -44.069 13.036 -11.251 1.00 16.68 83 SER A O 1
ATOM 615 N N . ILE A 1 93 ? -42.602 14.454 -12.188 1.00 16.52 84 ILE A N 1
ATOM 616 C CA . ILE A 1 93 ? -41.427 13.678 -11.864 1.00 15.50 84 ILE A CA 1
ATOM 617 C C . ILE A 1 93 ? -40.219 14.607 -11.871 1.00 14.17 84 ILE A C 1
ATOM 618 O O . ILE A 1 93 ? -40.159 15.542 -12.652 1.00 13.73 84 ILE A O 1
ATOM 623 N N . VAL A 1 94 ? -39.287 14.366 -10.952 1.00 13.05 85 VAL A N 1
ATOM 624 C CA . VAL A 1 94 ? -38.086 15.150 -10.863 1.00 11.56 85 VAL A CA 1
ATOM 625 C C . VAL A 1 94 ? -36.848 14.261 -10.768 1.00 11.04 85 VAL A C 1
ATOM 626 O O . VAL A 1 94 ? -36.958 13.075 -10.478 1.00 10.89 85 VAL A O 1
ATOM 630 N N . ALA A 1 95 ? -35.694 14.865 -11.048 1.00 9.32 86 ALA A N 1
ATOM 631 C CA . ALA A 1 95 ? -34.387 14.255 -10.869 1.00 10.26 86 ALA A CA 1
ATOM 632 C C . ALA A 1 95 ? -33.389 15.405 -10.832 1.00 10.33 86 ALA A C 1
ATOM 633 O O . ALA A 1 95 ? -33.698 16.547 -11.240 1.00 10.40 86 ALA A O 1
ATOM 635 N N . GLY A 1 96 ? -32.197 15.124 -10.343 1.00 10.58 87 GLY A N 1
ATOM 636 C CA . GLY A 1 96 ? -31.079 16.080 -10.421 1.00 11.21 87 GLY A CA 1
ATOM 637 C C . GLY A 1 96 ? -29.729 15.384 -10.496 1.00 11.66 87 GLY A C 1
ATOM 638 O O . GLY A 1 96 ? -29.578 14.242 -10.065 1.00 12.31 87 GLY A O 1
ATOM 639 N N . HIS A 1 97 ? -28.757 16.095 -11.043 1.00 12.27 88 HIS A N 1
ATOM 640 C CA . HIS A 1 97 ? -27.461 15.546 -11.378 1.00 12.15 88 HIS A CA 1
ATOM 641 C C . HIS A 1 97 ? -26.502 15.750 -10.194 1.00 12.27 88 HIS A C 1
ATOM 642 O O . HIS A 1 97 ? -26.046 16.888 -9.927 1.00 11.53 88 HIS A O 1
ATOM 649 N N . SER A 1 98 ? -26.244 14.620 -9.490 1.00 11.24 89 SER A N 1
ATOM 650 C CA . SER A 1 98 ? -25.343 14.516 -8.347 1.00 10.19 89 SER A CA 1
ATOM 651 C C . SER A 1 98 ? -25.871 15.423 -7.233 1.00 10.11 89 SER A C 1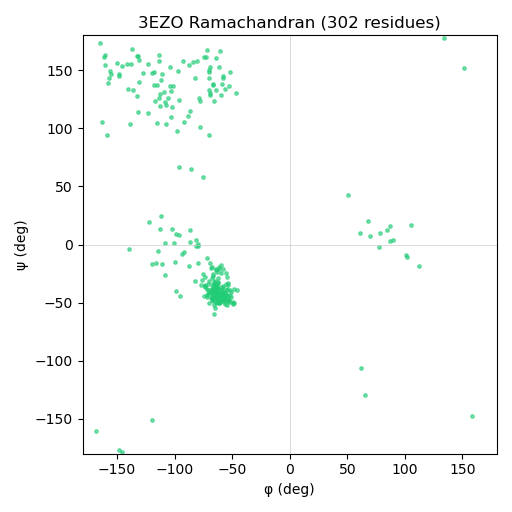
ATOM 652 O O . SER A 1 98 ? -26.877 15.076 -6.581 1.00 9.71 89 SER A O 1
ATOM 655 N N . LEU A 1 99 ? -25.237 16.574 -6.979 1.00 9.83 90 LEU A N 1
ATOM 656 C CA . LEU A 1 99 ? -25.766 17.515 -5.979 1.00 8.98 90 LEU A CA 1
ATOM 657 C C . LEU A 1 99 ? -27.236 17.845 -6.236 1.00 8.78 90 LEU A C 1
ATOM 658 O O . LEU A 1 99 ? -28.006 17.943 -5.321 1.00 9.06 90 LEU A O 1
ATOM 663 N N . GLY A 1 100 ? -27.613 17.989 -7.489 1.00 8.74 91 GLY A N 1
ATOM 664 C CA . GLY A 1 100 ? -28.966 18.324 -7.868 1.00 9.43 91 GLY A CA 1
ATOM 665 C C . GLY A 1 100 ? -30.041 17.341 -7.425 1.00 8.90 91 GLY A C 1
ATOM 666 O O . GLY A 1 100 ? -31.240 17.696 -7.405 1.00 8.50 91 GLY A O 1
ATOM 667 N N . GLU A 1 101 ? -29.630 16.122 -7.072 1.00 8.00 92 GLU A N 1
ATOM 668 C CA . GLU A 1 101 ? -30.590 15.124 -6.570 1.00 8.47 92 GLU A CA 1
ATOM 669 C C . GLU A 1 101 ? -31.155 15.581 -5.233 1.00 8.21 92 GLU A C 1
ATOM 670 O O . GLU A 1 101 ? -32.303 15.294 -4.870 1.00 7.77 92 GLU A O 1
ATOM 676 N N . TYR A 1 102 ? -30.327 16.281 -4.480 1.00 8.26 93 TYR A N 1
ATOM 677 C CA . TYR A 1 102 ? -30.746 16.862 -3.218 1.00 8.70 93 TYR A CA 1
ATOM 678 C C . TYR A 1 102 ? -31.823 17.908 -3.422 1.00 8.37 93 TYR A C 1
ATOM 679 O O . TYR A 1 102 ? -32.795 17.931 -2.713 1.00 9.51 93 TYR A O 1
ATOM 688 N N . THR A 1 103 ? -31.636 18.772 -4.393 1.00 8.70 94 THR A N 1
ATOM 689 C CA . THR A 1 103 ? -32.597 19.839 -4.715 1.00 8.79 94 THR A CA 1
ATOM 690 C C . THR A 1 103 ? -33.967 19.221 -5.150 1.00 9.59 94 THR A C 1
ATOM 691 O O . THR A 1 103 ? -35.049 19.688 -4.788 1.00 9.50 94 THR A O 1
ATOM 695 N N . ALA A 1 104 ? -33.882 18.174 -5.964 1.00 9.40 95 ALA A N 1
ATOM 696 C CA . ALA A 1 104 ? -35.027 17.429 -6.390 1.00 9.90 95 ALA A CA 1
ATOM 697 C C . ALA A 1 104 ? -35.771 16.887 -5.172 1.00 10.66 95 ALA A C 1
ATOM 698 O O . ALA A 1 104 ? -36.987 17.001 -5.105 1.00 12.44 95 ALA A O 1
ATOM 700 N N . LEU A 1 105 ? -35.047 16.305 -4.202 1.00 11.31 96 LEU A N 1
ATOM 701 C CA . LEU A 1 105 ? -35.681 15.776 -2.977 1.00 11.11 96 LEU A CA 1
ATOM 702 C C . LEU A 1 105 ? -36.369 16.862 -2.159 1.00 11.78 96 LEU A C 1
ATOM 703 O O . LEU A 1 105 ? -37.419 16.618 -1.495 1.00 12.78 96 LEU A O 1
ATOM 708 N N . VAL A 1 106 ? -35.783 18.058 -2.196 1.00 11.16 97 VAL A N 1
ATOM 709 C CA . VAL A 1 106 ? -36.379 19.199 -1.516 1.00 10.87 97 VAL A CA 1
ATOM 710 C C . VAL A 1 106 ? -37.640 19.642 -2.214 1.00 11.03 97 VAL A C 1
ATOM 711 O O . VAL A 1 106 ? -38.656 19.794 -1.567 1.00 10.79 97 VAL A O 1
ATOM 715 N N . ALA A 1 107 ? -37.575 19.836 -3.523 1.00 12.18 98 ALA A N 1
ATOM 716 C CA . ALA A 1 107 ? -38.762 20.161 -4.319 1.00 12.82 98 ALA A CA 1
ATOM 717 C C . ALA A 1 107 ? -39.878 19.121 -4.109 1.00 14.00 98 ALA A C 1
ATOM 718 O O . ALA A 1 107 ? -41.046 19.477 -4.039 1.00 14.19 98 ALA A O 1
ATOM 720 N N . ALA A 1 108 ? -39.503 17.840 -3.986 1.00 14.66 99 ALA A N 1
ATOM 721 C CA . ALA A 1 108 ? -40.460 16.713 -3.788 1.00 14.95 99 ALA A CA 1
ATOM 722 C C . ALA A 1 108 ? -40.941 16.586 -2.352 1.00 14.80 99 ALA A C 1
ATOM 723 O O . ALA A 1 108 ? -41.730 15.706 -2.029 1.00 15.67 99 ALA A O 1
ATOM 725 N N . GLY A 1 109 ? -40.485 17.452 -1.469 1.00 14.89 100 GLY A N 1
ATOM 726 C CA . GLY A 1 109 ? -40.986 17.426 -0.073 1.00 14.80 100 GLY A CA 1
ATOM 727 C C . GLY A 1 109 ? -40.363 16.317 0.768 1.00 14.25 100 GLY A C 1
ATOM 728 O O . GLY A 1 109 ? -40.795 16.041 1.871 1.00 14.15 100 GLY A O 1
ATOM 729 N N . ALA A 1 110 ? -39.336 15.650 0.248 1.00 14.40 101 ALA A N 1
ATOM 730 C CA . ALA A 1 110 ? -38.691 14.588 1.013 1.00 13.21 101 ALA A CA 1
ATOM 731 C C . ALA A 1 110 ? -37.751 15.134 2.113 1.00 13.24 101 ALA A C 1
ATOM 732 O O . ALA A 1 110 ? -37.608 14.529 3.159 1.00 13.45 101 ALA A O 1
ATOM 734 N N . ILE A 1 111 ? -37.089 16.262 1.836 1.00 13.86 102 ILE A N 1
ATOM 735 C CA . ILE A 1 111 ? -36.127 16.856 2.747 1.00 14.32 102 ILE A CA 1
ATOM 736 C C . ILE A 1 111 ? -36.451 18.350 2.849 1.00 14.14 102 ILE A C 1
ATOM 737 O O . ILE A 1 111 ? -36.572 19.012 1.841 1.00 14.21 102 ILE A O 1
ATOM 742 N N . ALA A 1 112 ? -36.599 18.875 4.048 1.00 13.97 103 ALA A N 1
ATOM 743 C CA . ALA A 1 112 ? -36.860 20.304 4.173 1.00 14.79 103 ALA A CA 1
ATOM 744 C C . ALA A 1 112 ? -35.622 21.093 3.705 1.00 14.04 103 ALA A C 1
ATOM 745 O O . ALA A 1 112 ? -34.478 20.720 4.006 1.00 14.56 103 ALA A O 1
ATOM 747 N N . PHE A 1 113 ? -35.847 22.163 2.964 1.00 13.50 104 PHE A N 1
ATOM 748 C CA . PHE A 1 113 ? -34.753 23.013 2.489 1.00 14.35 104 PHE A CA 1
ATOM 749 C C . PHE A 1 113 ? -33.820 23.425 3.611 1.00 14.73 104 PHE A C 1
ATOM 750 O O . PHE A 1 113 ? -32.620 23.352 3.453 1.00 14.17 104 PHE A O 1
ATOM 758 N N . ARG A 1 114 ? -34.383 23.752 4.771 1.00 16.17 105 ARG A N 1
ATOM 759 C CA . ARG A 1 114 ? -33.601 24.177 5.923 1.00 17.18 105 ARG A CA 1
ATOM 760 C C . ARG A 1 114 ? -32.682 23.060 6.362 1.00 16.68 105 ARG A C 1
ATOM 761 O O . ARG A 1 114 ? -31.602 23.344 6.872 1.00 15.71 105 ARG A O 1
ATOM 769 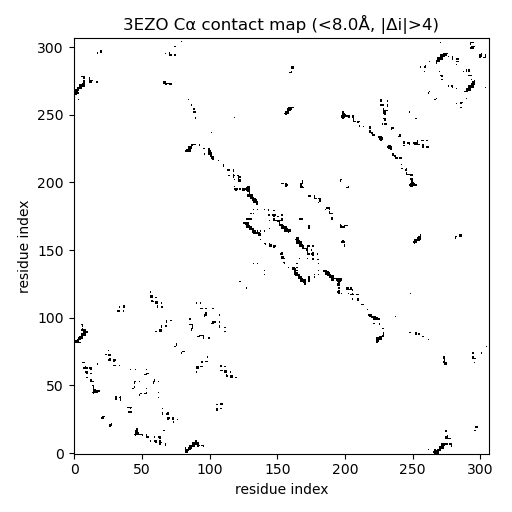N N . ASP A 1 115 ? -33.109 21.798 6.180 1.00 15.38 106 ASP A N 1
ATOM 770 C CA . ASP A 1 115 ? -32.246 20.651 6.510 1.00 15.54 106 ASP A CA 1
ATOM 771 C C . ASP A 1 115 ? -31.272 20.329 5.403 1.00 13.88 106 ASP A C 1
ATOM 772 O O . ASP A 1 115 ? -30.163 19.856 5.664 1.00 16.01 106 ASP A O 1
ATOM 777 N N . ALA A 1 116 ? -31.674 20.579 4.178 1.00 12.61 107 ALA A N 1
ATOM 778 C CA . ALA A 1 116 ? -30.841 20.256 3.037 1.00 11.53 107 ALA A CA 1
ATOM 779 C C . ALA A 1 116 ? -29.560 21.109 2.995 1.00 10.63 107 ALA A C 1
ATOM 780 O O . ALA A 1 116 ? -28.538 20.696 2.448 1.00 9.74 107 ALA A O 1
ATOM 782 N N . LEU A 1 117 ? -29.618 22.290 3.596 1.00 11.19 108 LEU A N 1
ATOM 783 C CA . LEU A 1 117 ? -28.514 23.230 3.515 1.00 10.14 108 LEU A CA 1
ATOM 784 C C . LEU A 1 117 ? -27.250 22.700 4.237 1.00 10.05 108 LEU A C 1
ATOM 785 O O . LEU A 1 117 ? -26.229 22.506 3.585 1.00 9.14 108 LEU A O 1
ATOM 790 N N . PRO A 1 118 ? -27.318 22.414 5.558 1.00 9.91 109 PRO A N 1
ATOM 791 C CA . PRO A 1 118 ? -26.123 21.852 6.202 1.00 10.34 109 PRO A CA 1
ATOM 792 C C . PRO A 1 118 ? -25.800 20.421 5.714 1.00 10.91 109 PRO A C 1
ATOM 793 O O . PRO A 1 118 ? -24.651 19.989 5.788 1.00 11.73 109 PRO A O 1
ATOM 797 N N . LEU A 1 119 ? -26.781 19.721 5.138 1.00 11.36 110 LEU A N 1
ATOM 798 C CA . LEU A 1 119 ? -26.548 18.373 4.634 1.00 10.35 110 LEU A CA 1
ATOM 799 C C . LEU A 1 119 ? -25.594 18.425 3.456 1.00 9.72 110 LEU A C 1
ATOM 800 O O . LEU A 1 119 ? -24.654 17.656 3.415 1.00 8.87 110 LEU A O 1
ATOM 805 N N . VAL A 1 120 ? -25.825 19.331 2.502 1.00 9.65 111 VAL A N 1
ATOM 806 C CA . VAL A 1 120 ? -24.982 19.394 1.323 1.00 9.34 111 VAL A CA 1
ATOM 807 C C . VAL A 1 120 ? -23.649 20.064 1.607 1.00 10.09 111 VAL A C 1
ATOM 808 O O . VAL A 1 120 ? -22.655 19.727 0.972 1.00 9.09 111 VAL A O 1
ATOM 812 N N A ARG A 1 121 ? -23.608 20.978 2.574 0.50 10.37 112 ARG A N 1
ATOM 813 N N B ARG A 1 121 ? -23.605 20.976 2.576 0.50 11.00 112 ARG A N 1
ATOM 814 C CA A ARG A 1 121 ? -22.310 21.484 3.074 0.50 10.76 112 ARG A CA 1
ATOM 815 C CA B ARG A 1 121 ? -22.299 21.479 3.045 0.50 11.91 112 ARG A CA 1
ATOM 816 C C A ARG A 1 121 ? -21.470 20.330 3.613 0.50 10.71 112 ARG A C 1
ATOM 817 C C B ARG A 1 121 ? -21.468 20.326 3.607 0.50 11.34 112 ARG A C 1
ATOM 818 O O A ARG A 1 121 ? -20.289 20.157 3.263 0.50 10.60 112 ARG A O 1
ATOM 819 O O B ARG A 1 121 ? -20.286 20.148 3.264 0.50 11.20 112 ARG A O 1
ATOM 834 N N . PHE A 1 122 ? -22.094 19.524 4.456 1.00 11.24 113 PHE A N 1
ATOM 835 C CA . PHE A 1 122 ? -21.423 18.343 4.984 1.00 11.34 113 PHE A CA 1
ATOM 836 C C . PHE A 1 122 ? -21.007 17.367 3.858 1.00 10.79 113 PHE A C 1
ATOM 837 O O . PHE A 1 122 ? -19.870 16.902 3.819 1.00 10.16 113 PHE A O 1
ATOM 845 N N . ARG A 1 123 ? -21.923 17.094 2.923 1.00 10.88 114 ARG A N 1
ATOM 846 C CA . ARG A 1 123 ? -21.611 16.236 1.791 1.00 10.58 114 ARG A CA 1
ATOM 847 C C . ARG A 1 123 ? -20.355 16.738 1.071 1.00 11.00 114 ARG A C 1
ATOM 848 O O . ARG A 1 123 ? -19.463 15.955 0.724 1.00 10.55 114 ARG A O 1
ATOM 856 N N . ALA A 1 124 ? -20.302 18.041 0.811 1.00 11.07 115 ALA A N 1
ATOM 857 C CA . ALA A 1 124 ? -19.124 18.639 0.156 1.00 10.40 115 ALA A CA 1
ATOM 858 C C . ALA A 1 124 ? -17.857 18.361 0.950 1.00 9.86 115 ALA A C 1
ATOM 859 O O . ALA A 1 124 ? -16.847 17.931 0.375 1.00 10.48 115 ALA A O 1
ATOM 861 N N . GLN A 1 125 ? -17.906 18.570 2.257 1.00 10.32 116 GLN A N 1
ATOM 862 C CA . GLN A 1 125 ? -16.749 18.335 3.147 1.00 11.81 116 GLN A CA 1
ATOM 863 C C . GLN A 1 125 ? -16.295 16.854 3.093 1.00 13.18 116 GLN A C 1
ATOM 864 O O . GLN A 1 125 ? -15.093 16.571 2.922 1.00 13.94 116 GLN A O 1
ATOM 870 N N . ALA A 1 126 ? -17.272 15.937 3.213 1.00 11.99 117 ALA A N 1
ATOM 871 C CA . ALA A 1 126 ? -17.047 14.515 3.127 1.00 12.04 117 ALA A CA 1
ATOM 872 C C . ALA A 1 126 ? -16.380 14.078 1.830 1.00 12.03 117 ALA A C 1
ATOM 873 O O . ALA A 1 126 ? -15.436 13.322 1.847 1.00 11.84 117 ALA A O 1
ATOM 875 N N . MET A 1 127 ? -16.934 14.500 0.704 1.00 12.17 118 MET A N 1
ATOM 876 C CA . MET A 1 127 ? -16.426 14.121 -0.600 1.00 12.45 118 MET A CA 1
ATOM 877 C C . MET A 1 127 ? -15.007 14.694 -0.875 1.00 13.95 118 MET A C 1
ATOM 878 O O . MET A 1 127 ? -14.159 14.046 -1.524 1.00 13.11 118 MET A O 1
ATOM 883 N N . GLN A 1 128 ? -14.743 15.893 -0.357 1.00 13.98 119 GLN A N 1
ATOM 884 C CA . GLN A 1 128 ? -13.454 16.537 -0.598 1.00 14.82 119 GLN A CA 1
ATOM 885 C C . GLN A 1 128 ? -12.331 15.907 0.252 1.00 14.34 119 GLN A C 1
ATOM 886 O O . GLN A 1 128 ? -11.181 15.998 -0.105 1.00 15.69 119 GLN A O 1
ATOM 892 N N . THR A 1 129 ? -12.660 15.303 1.395 1.00 13.81 120 THR A N 1
ATOM 893 C CA . THR A 1 129 ? -11.658 14.747 2.270 1.00 13.49 120 THR A CA 1
ATOM 894 C C . THR A 1 129 ? -11.655 13.201 2.401 1.00 13.79 120 THR A C 1
ATOM 895 O O . THR A 1 129 ? -11.010 12.655 3.315 1.00 14.67 120 THR A O 1
ATOM 899 N N . ALA A 1 130 ? -12.369 12.500 1.520 1.00 13.42 121 ALA A N 1
ATOM 900 C CA . ALA A 1 130 ? -12.458 11.035 1.597 1.00 13.54 121 ALA A CA 1
ATOM 901 C C . ALA A 1 130 ? -11.083 10.393 1.364 1.00 14.51 121 ALA A C 1
ATOM 902 O O . ALA A 1 130 ? -10.715 9.448 2.064 1.00 14.90 121 ALA A O 1
ATOM 904 N N . VAL A 1 131 ? -10.322 10.926 0.411 1.00 15.64 122 VAL A N 1
ATOM 905 C CA . VAL A 1 131 ? -9.009 10.383 0.096 1.00 16.82 122 VAL A CA 1
ATOM 906 C C . VAL A 1 131 ? -7.945 11.463 0.245 1.00 17.06 122 VAL A C 1
ATOM 907 O O . VAL A 1 131 ? -8.242 12.673 0.138 1.00 16.30 122 VAL A O 1
ATOM 911 N N . PRO A 1 132 ? -6.705 11.035 0.495 1.00 16.38 123 PRO A N 1
ATOM 912 C CA . PRO A 1 132 ? -5.680 12.039 0.684 1.00 16.56 123 PRO A CA 1
ATOM 913 C C . PRO A 1 132 ? -5.456 12.931 -0.533 1.00 16.10 123 PRO A C 1
ATOM 914 O O . PRO A 1 132 ? -5.711 12.545 -1.671 1.00 16.91 123 PRO A O 1
ATOM 918 N N . VAL A 1 133 ? -4.995 14.135 -0.273 1.00 16.31 124 VAL A N 1
ATOM 919 C CA . VAL A 1 133 ? -4.777 15.139 -1.309 1.00 16.74 124 VAL A CA 1
ATOM 920 C C . VAL A 1 133 ? -3.906 14.587 -2.432 1.00 17.57 124 VAL A C 1
ATOM 921 O O . VAL A 1 133 ? -2.901 13.907 -2.162 1.00 17.98 124 VAL A O 1
ATOM 925 N N . GLY A 1 134 ? -4.297 14.875 -3.666 1.00 18.00 125 GLY A N 1
ATOM 926 C CA . GLY A 1 134 ? -3.532 14.479 -4.837 1.00 19.29 125 GLY A CA 1
ATOM 927 C C . GLY A 1 134 ? -3.661 13.010 -5.257 1.00 19.36 125 GLY A C 1
ATOM 928 O O . GLY A 1 134 ? -3.069 12.599 -6.247 1.00 19.88 125 GLY A O 1
ATOM 929 N N . VAL A 1 135 ? -4.417 12.216 -4.511 1.00 19.69 126 VAL A N 1
ATOM 930 C CA . VAL A 1 135 ? -4.596 10.790 -4.844 1.00 19.45 126 VAL A CA 1
ATOM 931 C C . VAL A 1 135 ? -5.322 10.594 -6.186 1.00 19.46 126 VAL A C 1
ATOM 932 O O . VAL A 1 135 ? -4.912 9.788 -7.039 1.00 18.23 126 VAL A O 1
ATOM 936 N N . GLY A 1 136 ? -6.362 11.375 -6.400 1.00 19.83 127 GLY A N 1
ATOM 937 C CA . GLY A 1 136 ? -7.151 11.169 -7.587 1.00 20.67 127 GLY A CA 1
ATOM 938 C C . GLY A 1 136 ? -7.780 12.395 -8.174 1.00 20.91 127 GLY A C 1
ATOM 939 O O . GLY A 1 136 ? -7.614 13.514 -7.667 1.00 22.91 127 GLY A O 1
ATOM 940 N N . GLY A 1 137 ? -8.561 12.151 -9.226 1.00 20.45 128 GLY A N 1
ATOM 941 C CA . GLY A 1 137 ? -9.261 13.198 -9.959 1.00 19.60 128 GLY A CA 1
ATOM 942 C C . GLY A 1 137 ? -10.283 12.654 -10.923 1.00 19.61 128 GLY A C 1
ATOM 943 O O . GLY A 1 137 ? -10.730 11.498 -10.814 1.00 18.86 128 GLY A O 1
ATOM 944 N N . MET A 1 138 ? -10.637 13.507 -11.885 1.00 19.48 129 MET A N 1
ATOM 945 C CA . MET A 1 138 ? -11.691 13.265 -12.843 1.00 18.65 129 MET A CA 1
ATOM 946 C C . MET A 1 138 ? -11.260 13.711 -14.250 1.00 18.39 129 MET A C 1
ATOM 947 O O . MET A 1 138 ? -10.386 14.614 -14.397 1.00 19.24 129 MET A O 1
ATOM 952 N N . ALA A 1 139 ? -11.869 13.113 -15.276 1.00 15.71 130 ALA A N 1
ATOM 953 C CA . ALA A 1 139 ? -11.618 13.524 -16.657 1.00 15.24 130 ALA A CA 1
ATOM 954 C C . ALA A 1 139 ? -12.855 13.384 -17.512 1.00 14.39 130 ALA A C 1
ATOM 955 O O . ALA A 1 139 ? -13.698 12.531 -17.266 1.00 13.99 130 ALA A O 1
ATOM 957 N N . ALA A 1 140 ? -12.914 14.190 -18.564 1.00 15.13 131 ALA A N 1
ATOM 958 C CA . ALA A 1 140 ? -14.032 14.221 -19.499 1.00 14.92 131 ALA A CA 1
ATOM 959 C C . ALA A 1 140 ? -13.622 13.552 -20.774 1.00 15.16 131 ALA A C 1
ATOM 960 O O . ALA A 1 140 ? -12.620 13.902 -21.364 1.00 15.63 131 ALA A O 1
ATOM 962 N N . ILE A 1 141 ? -14.412 12.579 -21.200 1.00 15.90 132 ILE A N 1
ATOM 963 C CA . ILE A 1 141 ? -14.158 11.852 -22.428 1.00 16.09 132 ILE A CA 1
ATOM 964 C C . ILE A 1 141 ? -15.301 12.104 -23.378 1.00 16.51 132 ILE A C 1
ATOM 965 O O . ILE A 1 141 ? -16.476 11.842 -23.065 1.00 15.63 132 ILE A O 1
ATOM 970 N N . LEU A 1 142 ? -14.950 12.610 -24.553 1.00 16.91 133 LEU A N 1
ATOM 971 C CA . LEU A 1 142 ? -15.934 12.957 -25.566 1.00 17.54 133 LEU A CA 1
ATOM 972 C C . LEU A 1 142 ? -15.698 12.123 -26.792 1.00 16.82 133 LEU A C 1
ATOM 973 O O . LEU A 1 142 ? -14.547 11.967 -27.202 1.00 16.71 133 LEU A O 1
ATOM 978 N N . GLY A 1 143 ? -16.788 11.622 -27.381 1.00 15.47 134 GLY A N 1
ATOM 979 C CA . GLY A 1 143 ? -16.747 10.882 -28.614 1.00 14.94 134 GLY A CA 1
ATOM 980 C C . GLY A 1 143 ? -16.849 9.355 -28.501 1.00 15.25 134 GLY A C 1
ATOM 981 O O . GLY A 1 143 ? -16.987 8.717 -29.513 1.00 15.59 134 GLY A O 1
ATOM 982 N N . LEU A 1 144 ? -16.757 8.757 -27.302 1.00 15.05 135 LEU A N 1
ATOM 983 C CA . LEU A 1 144 ? -16.847 7.284 -27.167 1.00 14.59 135 LEU A CA 1
ATOM 984 C C . LEU A 1 144 ? -18.132 6.872 -26.437 1.00 14.63 135 LEU A C 1
ATOM 985 O O . LEU A 1 144 ? -18.522 7.531 -25.478 1.00 15.88 135 LEU A O 1
ATOM 990 N N . ASP A 1 145 ? -18.759 5.774 -26.865 1.00 15.00 136 ASP A N 1
ATOM 991 C CA . ASP A 1 145 ? -20.000 5.297 -26.260 1.00 16.00 136 ASP A CA 1
ATOM 992 C C . ASP A 1 145 ? -19.696 4.721 -24.869 1.00 15.72 136 ASP A C 1
ATOM 993 O O . ASP A 1 145 ? -18.539 4.551 -24.521 1.00 16.65 136 ASP A O 1
ATOM 998 N N . ASP A 1 146 ? -20.713 4.467 -24.060 1.00 15.28 137 ASP A N 1
ATOM 999 C CA . ASP A 1 146 ? -20.471 4.095 -22.687 1.00 15.90 137 ASP A CA 1
ATOM 1000 C C . ASP A 1 146 ? -19.637 2.820 -22.538 1.00 15.55 137 ASP A C 1
ATOM 1001 O O . ASP A 1 146 ? -18.774 2.761 -21.673 1.00 14.88 137 ASP A O 1
ATOM 1006 N N . ASP A 1 147 ? -19.901 1.803 -23.352 1.00 14.77 138 ASP A N 1
ATOM 1007 C CA . ASP A 1 147 ? -19.222 0.527 -23.148 1.00 15.66 138 ASP A CA 1
ATOM 1008 C C . ASP A 1 147 ? -17.744 0.671 -23.527 1.00 13.78 138 ASP A C 1
ATOM 1009 O O . ASP A 1 147 ? -16.895 0.006 -22.941 1.00 12.49 138 ASP A O 1
ATOM 1014 N N . THR A 1 148 ? -17.442 1.540 -24.504 1.00 13.07 139 THR A N 1
ATOM 1015 C CA . THR A 1 148 ? -16.049 1.797 -24.896 1.00 13.16 139 THR A CA 1
ATOM 1016 C C . THR A 1 148 ? -15.324 2.523 -23.769 1.00 12.15 139 THR A C 1
ATOM 1017 O O . THR A 1 148 ? -14.218 2.198 -23.441 1.00 12.67 139 THR A O 1
ATOM 1021 N N . VAL A 1 149 ? -15.972 3.479 -23.136 1.00 11.67 140 VAL A N 1
ATOM 1022 C CA . VAL A 1 149 ? -15.344 4.156 -22.038 1.00 11.33 140 VAL A CA 1
ATOM 1023 C C . VAL A 1 149 ? -15.105 3.150 -20.928 1.00 11.10 140 VAL A C 1
ATOM 1024 O O . VAL A 1 149 ? -14.045 3.138 -20.334 1.00 12.39 140 VAL A O 1
ATOM 1028 N N . ARG A 1 150 ? -16.049 2.265 -20.672 1.00 11.81 141 ARG A N 1
ATOM 1029 C CA . ARG A 1 150 ? -15.829 1.243 -19.634 1.00 12.08 141 ARG A CA 1
ATOM 1030 C C . ARG A 1 150 ? -14.615 0.373 -19.946 1.00 12.54 141 ARG A C 1
ATOM 1031 O O . ARG A 1 150 ? -13.781 0.089 -19.033 1.00 12.99 141 ARG A O 1
ATOM 1039 N N . ALA A 1 151 ? -14.482 -0.004 -21.220 1.00 12.53 142 ALA A N 1
ATOM 1040 C CA . ALA A 1 151 ? -13.334 -0.822 -21.693 1.00 12.15 142 ALA A CA 1
ATOM 1041 C C . ALA A 1 151 ? -12.028 -0.057 -21.511 1.00 11.85 142 ALA A C 1
ATOM 1042 O O . ALA A 1 151 ? -11.054 -0.599 -20.987 1.00 10.61 142 ALA A O 1
ATOM 1044 N N . VAL A 1 152 ? -12.023 1.223 -21.899 1.00 11.80 143 VAL A N 1
ATOM 1045 C CA . VAL A 1 152 ? -10.874 2.091 -21.653 1.00 11.59 143 VAL A CA 1
ATOM 1046 C C . VAL A 1 152 ? -10.438 2.087 -20.189 1.00 11.81 143 VAL A C 1
ATOM 1047 O O . VAL A 1 152 ? -9.249 1.894 -19.890 1.00 12.54 143 VAL A O 1
ATOM 1051 N N . CYS A 1 153 ? -11.395 2.240 -19.284 1.00 10.78 144 CYS A N 1
ATOM 1052 C CA . CYS A 1 153 ? -11.109 2.243 -17.832 1.00 10.70 144 CYS A CA 1
ATOM 1053 C C . CYS A 1 153 ? -10.626 0.885 -17.328 1.00 11.52 144 CYS A C 1
ATOM 1054 O O . CYS A 1 153 ? -9.688 0.820 -16.532 1.00 11.98 144 CYS A O 1
ATOM 1057 N N . ALA A 1 154 ? -11.217 -0.195 -17.835 1.00 11.65 145 ALA A N 1
ATOM 1058 C CA . ALA A 1 154 ? -10.831 -1.527 -17.424 1.00 13.30 145 ALA A CA 1
ATOM 1059 C C . ALA A 1 154 ? -9.365 -1.776 -17.842 1.00 14.80 145 ALA A C 1
ATOM 1060 O O . ALA A 1 154 ? -8.543 -2.226 -17.065 1.00 16.46 145 ALA A O 1
ATOM 1062 N N . GLU A 1 155 ? -9.019 -1.349 -19.038 1.00 16.35 146 GLU A N 1
ATOM 1063 C CA . GLU A 1 155 ? -7.658 -1.429 -19.523 1.00 17.61 146 GLU A CA 1
ATOM 1064 C C . GLU A 1 155 ? -6.659 -0.520 -18.758 1.00 17.25 146 GLU A C 1
ATOM 1065 O O . GLU A 1 155 ? -5.570 -0.980 -18.350 1.00 16.54 146 GLU A O 1
ATOM 1071 N N . ALA A 1 156 ? -7.030 0.751 -18.574 1.00 15.83 147 ALA A N 1
ATOM 1072 C CA . ALA A 1 156 ? -6.228 1.721 -17.835 1.00 15.22 147 ALA A CA 1
ATOM 1073 C C . ALA A 1 156 ? -5.974 1.311 -16.365 1.00 15.83 147 ALA A C 1
ATOM 1074 O O . ALA A 1 156 ? -4.982 1.746 -15.728 1.00 14.95 147 ALA A O 1
ATOM 1076 N N . SER A 1 157 ? -6.875 0.481 -15.820 1.00 15.62 148 SER A N 1
ATOM 1077 C CA . SER A 1 157 ? -6.891 0.181 -14.389 1.00 15.75 148 SER A CA 1
ATOM 1078 C C . SER A 1 157 ? -5.656 -0.552 -13.885 1.00 15.53 148 SER A C 1
ATOM 1079 O O . SER A 1 157 ? -5.377 -0.527 -12.686 1.00 14.68 148 SER A O 1
ATOM 1082 N N . ALA A 1 158 ? -4.927 -1.212 -14.780 1.00 14.89 149 ALA A N 1
ATOM 1083 C CA . ALA A 1 158 ? -3.607 -1.782 -14.416 1.00 15.54 149 ALA A CA 1
ATOM 1084 C C . ALA A 1 158 ? -2.643 -0.745 -13.847 1.00 15.36 149 ALA A C 1
ATOM 1085 O O . ALA A 1 158 ? -1.707 -1.119 -13.159 1.00 16.01 149 ALA A O 1
ATOM 1087 N N . THR A 1 159 ? -2.818 0.546 -14.181 1.00 15.68 150 THR A N 1
ATOM 1088 C CA . THR A 1 159 ? -1.954 1.607 -13.645 1.00 15.78 150 THR A CA 1
ATOM 1089 C C . THR A 1 159 ? -2.506 2.259 -12.394 1.00 15.94 150 THR A C 1
ATOM 1090 O O . THR A 1 159 ? -1.803 3.013 -11.738 1.00 16.56 150 THR A O 1
ATOM 1094 N N . GLY A 1 160 ? -3.744 1.930 -12.041 1.00 16.07 151 GLY A N 1
ATOM 1095 C CA . GLY A 1 160 ? -4.432 2.508 -10.890 1.00 14.88 151 GLY A CA 1
ATOM 1096 C C . GLY A 1 160 ? -5.932 2.486 -11.192 1.00 14.41 151 GLY A C 1
ATOM 1097 O O . GLY A 1 160 ? -6.350 2.566 -12.351 1.00 13.48 151 GLY A O 1
ATOM 1098 N N . VAL A 1 161 ? -6.745 2.404 -10.143 1.00 13.45 152 VAL A N 1
ATOM 1099 C CA . VAL A 1 161 ? -8.220 2.366 -10.276 1.00 12.67 152 VAL A CA 1
ATOM 1100 C C . VAL A 1 161 ? -8.710 3.569 -11.047 1.00 11.66 152 VAL A C 1
ATOM 1101 O O . VAL A 1 161 ? -8.255 4.685 -10.813 1.00 12.23 152 VAL A O 1
ATOM 1105 N N . VAL A 1 162 ? -9.604 3.320 -11.999 1.00 11.51 153 VAL A N 1
ATOM 1106 C CA . VAL A 1 162 ? -10.270 4.368 -12.774 1.00 10.68 153 VAL A CA 1
ATOM 1107 C C . VAL A 1 162 ? -11.541 3.793 -13.312 1.00 11.28 153 VAL A C 1
ATOM 1108 O O . VAL A 1 162 ? -11.587 2.613 -13.753 1.00 10.56 153 VAL A O 1
ATOM 1112 N N . GLU A 1 163 ? -12.599 4.599 -13.263 1.00 11.41 154 GLU A N 1
ATOM 1113 C CA . GLU A 1 163 ? -13.964 4.125 -13.546 1.00 11.38 154 GLU A CA 1
ATOM 1114 C C . GLU A 1 163 ? -14.754 5.166 -14.313 1.00 10.95 154 GLU A C 1
ATOM 1115 O O . GLU A 1 163 ? -14.461 6.342 -14.200 1.00 10.53 154 GLU A O 1
ATOM 1121 N N . ALA A 1 164 ? -15.769 4.725 -15.063 1.00 11.01 155 ALA A N 1
ATOM 1122 C CA . ALA A 1 164 ? -16.683 5.643 -15.753 1.00 11.26 155 ALA A CA 1
ATOM 1123 C C . ALA A 1 164 ? -17.793 6.013 -14.754 1.00 11.31 155 ALA A C 1
ATOM 1124 O O . ALA A 1 164 ? -18.521 5.148 -14.273 1.00 11.61 155 ALA A O 1
ATOM 1126 N N . VAL A 1 165 ? -17.856 7.281 -14.364 1.00 11.08 156 VAL A N 1
ATOM 1127 C CA . VAL A 1 165 ? -18.642 7.682 -13.179 1.00 10.92 156 VAL A CA 1
ATOM 1128 C C . VAL A 1 165 ? -19.789 8.675 -13.415 1.00 11.47 156 VAL A C 1
ATOM 1129 O O . VAL A 1 165 ? -20.596 8.853 -12.529 1.00 11.05 156 VAL A O 1
ATOM 1133 N N . ASN A 1 166 ? -19.809 9.364 -14.563 1.00 12.26 157 ASN A N 1
ATOM 1134 C CA . ASN A 1 166 ? -20.966 10.202 -14.992 1.00 13.16 157 ASN A CA 1
ATOM 1135 C C . ASN A 1 166 ? -21.306 9.882 -16.431 1.00 13.47 157 ASN A C 1
ATOM 1136 O O . ASN A 1 166 ? -20.521 10.192 -17.346 1.00 14.63 157 ASN A O 1
ATOM 1141 N N . PHE A 1 167 ? -22.479 9.305 -16.635 1.00 12.64 158 PHE A N 1
ATOM 1142 C CA . PHE A 1 167 ? -23.027 9.116 -17.954 1.00 12.24 158 PHE A CA 1
ATOM 1143 C C . PHE A 1 167 ? -24.023 10.241 -18.266 1.00 12.27 158 PHE A C 1
ATOM 1144 O O . PHE A 1 167 ? -25.188 10.160 -17.904 1.00 11.35 158 PHE A O 1
ATOM 1152 N N . ASN A 1 168 ? -23.536 11.262 -18.991 1.00 12.64 159 ASN A N 1
ATOM 1153 C CA . ASN A 1 168 ? -24.194 12.562 -19.135 1.00 12.58 159 ASN A CA 1
ATOM 1154 C C . ASN A 1 168 ? -24.986 12.729 -20.407 1.00 13.22 159 ASN A C 1
ATOM 1155 O O . ASN A 1 168 ? -26.077 13.305 -20.376 1.00 14.01 159 ASN A O 1
ATOM 1160 N N . ALA A 1 169 ? -24.446 12.223 -21.511 1.00 12.83 160 ALA A N 1
ATOM 1161 C CA . ALA A 1 169 ? -25.150 12.203 -22.796 1.00 14.23 160 ALA A CA 1
ATOM 1162 C C . ALA A 1 169 ? -24.449 11.187 -23.648 1.00 14.82 160 ALA A C 1
ATOM 1163 O O . ALA A 1 169 ? -23.313 10.800 -23.345 1.00 15.66 160 ALA A O 1
ATOM 1165 N N . PRO A 1 170 ? -25.103 10.719 -24.701 1.00 16.56 161 PRO A N 1
ATOM 1166 C CA . PRO A 1 170 ? -24.347 9.904 -25.661 1.00 16.94 161 PRO A CA 1
ATOM 1167 C C . PRO A 1 170 ? -23.014 10.552 -26.017 1.00 16.93 161 PRO A C 1
ATOM 1168 O O . PRO A 1 170 ? -22.963 11.740 -26.355 1.00 17.70 161 PRO A O 1
ATOM 1172 N N . ALA A 1 171 ? -21.945 9.773 -25.945 1.00 16.78 162 ALA A N 1
ATOM 1173 C CA . ALA A 1 171 ? -20.631 10.229 -26.314 1.00 16.53 162 ALA A CA 1
ATOM 1174 C C . ALA A 1 171 ? -20.098 11.282 -25.371 1.00 16.66 162 ALA A C 1
ATOM 1175 O O . ALA A 1 171 ? -19.140 11.993 -25.687 1.00 16.72 162 ALA A O 1
ATOM 1177 N N . GLN A 1 172 ? -20.660 11.339 -24.167 1.00 16.50 163 GLN A N 1
ATOM 1178 C CA . GLN A 1 172 ? -20.196 12.279 -23.168 1.00 16.96 163 GLN A CA 1
ATOM 1179 C C . GLN A 1 172 ? -20.151 11.599 -21.768 1.00 15.62 163 GLN A C 1
ATOM 1180 O O . GLN A 1 172 ? -21.192 11.351 -21.146 1.00 14.70 163 GLN A O 1
ATOM 1186 N N . VAL A 1 173 ? -18.933 11.256 -21.335 1.00 14.36 164 VAL A N 1
ATOM 1187 C CA . VAL A 1 173 ? -18.718 10.447 -20.137 1.00 13.88 164 VAL A CA 1
ATOM 1188 C C . VAL A 1 173 ? -17.598 11.034 -19.321 1.00 13.39 164 VAL A C 1
ATOM 1189 O O . VAL A 1 173 ? -16.548 11.399 -19.853 1.00 15.02 164 VAL A O 1
ATOM 1193 N N . VAL A 1 174 ? -17.828 11.163 -18.020 1.00 12.30 165 VAL A N 1
ATOM 1194 C CA . VAL A 1 174 ? -16.795 11.554 -17.106 1.00 10.88 165 VAL A CA 1
ATOM 1195 C C . VAL A 1 174 ? -16.284 10.320 -16.373 1.00 11.32 165 VAL A C 1
ATOM 1196 O O . VAL A 1 174 ? -17.062 9.511 -15.877 1.00 11.27 165 VAL A O 1
ATOM 1200 N N . ILE A 1 175 ? -14.969 10.222 -16.249 1.00 11.21 166 ILE A N 1
ATOM 1201 C CA . ILE A 1 175 ? -14.321 9.138 -15.488 1.00 11.22 166 ILE A CA 1
ATOM 1202 C C . ILE A 1 175 ? -13.632 9.717 -14.263 1.00 10.70 166 ILE A C 1
ATOM 1203 O O . ILE A 1 175 ? -13.400 10.920 -14.188 1.00 10.42 166 ILE A O 1
ATOM 1208 N N . ALA A 1 176 ? -13.314 8.848 -13.322 1.00 10.15 167 ALA A N 1
ATOM 1209 C CA . ALA A 1 176 ? -12.764 9.240 -12.038 1.00 11.09 167 ALA A CA 1
ATOM 1210 C C . ALA A 1 176 ? -11.986 8.082 -11.436 1.00 10.92 167 ALA A C 1
ATOM 1211 O O . ALA A 1 176 ? -12.315 6.923 -11.664 1.00 9.78 167 ALA A O 1
ATOM 1213 N N . GLY A 1 177 ? -10.963 8.413 -10.657 1.00 12.46 168 GLY A N 1
ATOM 1214 C CA . GLY A 1 177 ? -10.108 7.401 -9.968 1.00 12.82 168 GLY A CA 1
ATOM 1215 C C . GLY A 1 177 ? -8.760 7.987 -9.613 1.00 13.42 168 GLY A C 1
ATOM 1216 O O . GLY A 1 177 ? -8.650 9.196 -9.353 1.00 13.24 168 GLY A O 1
ATOM 1217 N N . THR A 1 178 ? -7.725 7.151 -9.626 1.00 13.86 169 THR A N 1
ATOM 1218 C CA . THR A 1 178 ? -6.378 7.586 -9.308 1.00 14.11 169 THR A CA 1
ATOM 1219 C C . THR A 1 178 ? -5.839 8.491 -10.394 1.00 14.84 169 THR A C 1
ATOM 1220 O O . THR A 1 178 ? -6.248 8.404 -11.589 1.00 14.15 169 THR A O 1
ATOM 1224 N N . LYS A 1 179 ? -4.913 9.369 -9.993 1.00 15.26 170 LYS A N 1
ATOM 1225 C CA . LYS A 1 179 ? -4.234 10.252 -10.974 1.00 15.96 170 LYS A CA 1
ATOM 1226 C C . LYS A 1 179 ? -3.657 9.438 -12.134 1.00 15.40 170 LYS A C 1
ATOM 1227 O O . LYS A 1 179 ? -3.925 9.737 -13.286 1.00 15.77 170 LYS A O 1
ATOM 1229 N N . ALA A 1 180 ? -2.917 8.373 -11.838 1.00 16.15 171 ALA A N 1
ATOM 1230 C CA . ALA A 1 180 ? -2.339 7.513 -12.900 1.00 16.37 171 ALA A CA 1
ATOM 1231 C C . ALA A 1 180 ? -3.380 6.852 -13.812 1.00 16.37 171 ALA A C 1
ATOM 1232 O O . ALA A 1 180 ? -3.193 6.794 -15.050 1.00 16.76 171 ALA A O 1
ATOM 1234 N N . GLY A 1 181 ? -4.439 6.309 -13.214 1.00 16.00 172 GLY A N 1
ATOM 1235 C CA . GLY A 1 181 ? -5.506 5.668 -13.973 1.00 15.90 172 GLY A CA 1
ATOM 1236 C C . GLY A 1 181 ? -6.163 6.633 -14.949 1.00 16.48 172 GLY A C 1
ATOM 1237 O O . GLY A 1 181 ? -6.428 6.292 -16.111 1.00 15.67 172 GLY A O 1
ATOM 1238 N N . ILE A 1 182 ? -6.460 7.834 -14.447 1.00 17.55 173 ILE A N 1
ATOM 1239 C CA . ILE A 1 182 ? -7.079 8.888 -15.243 1.00 18.06 173 ILE A CA 1
ATOM 1240 C C . ILE A 1 182 ? -6.175 9.264 -16.429 1.00 18.55 173 ILE A C 1
ATOM 1241 O O . ILE A 1 182 ? -6.632 9.292 -17.551 1.00 18.15 173 ILE A O 1
ATOM 1246 N N . GLU A 1 183 ? -4.893 9.518 -16.169 1.00 18.90 174 GLU A N 1
ATOM 1247 C CA . GLU A 1 183 ? -3.916 9.783 -17.255 1.00 19.77 174 GLU A CA 1
ATOM 1248 C C . GLU A 1 183 ? -3.864 8.687 -18.324 1.00 18.44 174 GLU A C 1
ATOM 1249 O O . GLU A 1 183 ? -4.007 8.946 -19.531 1.00 19.15 174 GLU A O 1
ATOM 1255 N N . LYS A 1 184 ? -3.697 7.447 -17.893 1.00 17.86 175 LYS A N 1
ATOM 1256 C CA . LYS A 1 184 ? -3.649 6.316 -18.839 1.00 16.52 175 LYS A CA 1
ATOM 1257 C C . LYS A 1 184 ? -4.968 6.136 -19.589 1.00 16.15 175 LYS A C 1
ATOM 1258 O O . LYS A 1 184 ? -4.981 5.824 -20.787 1.00 14.50 175 LYS A O 1
ATOM 1264 N N . ALA A 1 185 ? -6.086 6.354 -18.898 1.00 15.01 176 ALA A N 1
ATOM 1265 C CA . ALA A 1 185 ? -7.397 6.247 -19.557 1.00 15.31 176 ALA A CA 1
ATOM 1266 C C . ALA A 1 185 ? -7.529 7.311 -20.640 1.00 15.20 176 ALA A C 1
ATOM 1267 O O . ALA A 1 185 ? -8.019 7.013 -21.730 1.00 15.38 176 ALA A O 1
ATOM 1269 N N . CYS A 1 186 ? -7.100 8.539 -20.364 1.00 16.10 177 CYS A N 1
ATOM 1270 C CA . CYS A 1 186 ? -7.103 9.575 -21.434 1.00 17.39 177 CYS A CA 1
ATOM 1271 C C . CYS A 1 186 ? -6.267 9.163 -22.665 1.00 17.88 177 CYS A C 1
ATOM 1272 O O . CYS A 1 186 ? -6.688 9.285 -23.823 1.00 17.66 177 CYS A O 1
ATOM 1275 N N . GLU A 1 187 ? -5.091 8.635 -22.403 1.00 19.05 178 GLU A N 1
ATOM 1276 C CA . GLU A 1 187 ? -4.187 8.181 -23.464 1.00 20.37 178 GLU A CA 1
ATOM 1277 C C . GLU A 1 187 ? -4.828 7.065 -24.290 1.00 19.43 178 GLU A C 1
ATOM 1278 O O . GLU A 1 187 ? -4.916 7.151 -25.521 1.00 20.05 178 GLU A O 1
ATOM 1284 N N . ILE A 1 188 ? -5.348 6.044 -23.614 1.00 18.97 179 ILE A N 1
ATOM 1285 C CA . ILE A 1 188 ? -6.071 4.953 -24.302 1.00 18.48 179 ILE A CA 1
ATOM 1286 C C . ILE A 1 188 ? -7.277 5.502 -25.098 1.00 18.64 179 ILE A C 1
ATOM 1287 O O . ILE A 1 188 ? -7.487 5.130 -26.276 1.00 17.14 179 ILE A O 1
ATOM 1292 N N . ALA A 1 189 ? -8.031 6.412 -24.470 1.00 19.06 180 ALA A N 1
ATOM 1293 C CA . ALA A 1 189 ? -9.246 6.953 -25.079 1.00 19.84 180 ALA A CA 1
ATOM 1294 C C . ALA A 1 189 ? -8.917 7.624 -26.404 1.00 21.24 180 ALA A C 1
ATOM 1295 O O . ALA A 1 189 ? -9.603 7.403 -27.418 1.00 21.04 180 ALA A O 1
ATOM 1297 N N . LYS A 1 190 ? -7.882 8.454 -26.381 1.00 23.20 181 LYS A N 1
ATOM 1298 C CA . LYS A 1 190 ? -7.369 9.105 -27.606 1.00 25.08 181 LYS A CA 1
ATOM 1299 C C . LYS A 1 190 ? -6.978 8.083 -28.664 1.00 25.88 181 LYS A C 1
ATOM 1300 O O . LYS A 1 190 ? -7.377 8.218 -29.820 1.00 26.13 181 LYS A O 1
ATOM 1306 N N . GLU A 1 191 ? -6.260 7.039 -28.267 1.00 27.40 182 GLU A N 1
ATOM 1307 C CA . GLU A 1 191 ? -5.870 5.988 -29.218 1.00 29.09 182 GLU A CA 1
ATOM 1308 C C . GLU A 1 191 ? -7.082 5.365 -29.875 1.00 28.54 182 GLU A C 1
ATOM 1309 O O . GLU A 1 191 ? -7.026 5.016 -31.052 1.00 29.75 182 GLU A O 1
ATOM 1315 N N . LYS A 1 192 ? -8.163 5.202 -29.110 1.00 27.90 183 LYS A N 1
ATOM 1316 C CA . LYS A 1 192 ? -9.409 4.561 -29.588 1.00 27.35 183 LYS A CA 1
ATOM 1317 C C . LYS A 1 192 ? -10.298 5.533 -30.380 1.00 26.75 183 LYS A C 1
ATOM 1318 O O . LYS A 1 192 ? -11.380 5.169 -30.846 1.00 26.07 183 LYS A O 1
ATOM 1324 N N . GLY A 1 193 ? -9.853 6.778 -30.503 1.00 26.08 184 GLY A N 1
ATOM 1325 C CA . GLY A 1 193 ? -10.491 7.739 -31.397 1.00 25.43 184 GLY A CA 1
ATOM 1326 C C . GLY A 1 193 ? -11.339 8.798 -30.720 1.00 24.88 184 GLY A C 1
ATOM 1327 O O . GLY A 1 193 ? -12.139 9.455 -31.396 1.00 24.47 184 GLY A O 1
ATOM 1328 N N . ALA A 1 194 ? -11.167 8.990 -29.408 1.00 23.41 185 ALA A N 1
ATOM 1329 C CA . ALA A 1 194 ? -11.960 9.991 -28.684 1.00 23.23 185 ALA A CA 1
ATOM 1330 C C . ALA A 1 194 ? -11.735 11.366 -29.298 1.00 23.48 185 ALA A C 1
ATOM 1331 O O . ALA A 1 194 ? -10.597 11.718 -29.609 1.00 23.67 185 ALA A O 1
ATOM 1333 N N . LYS A 1 195 ? -12.809 12.142 -29.440 1.00 22.90 186 LYS A N 1
ATOM 1334 C CA . LYS A 1 195 ? -12.691 13.544 -29.828 1.00 22.99 186 LYS A CA 1
ATOM 1335 C C . LYS A 1 1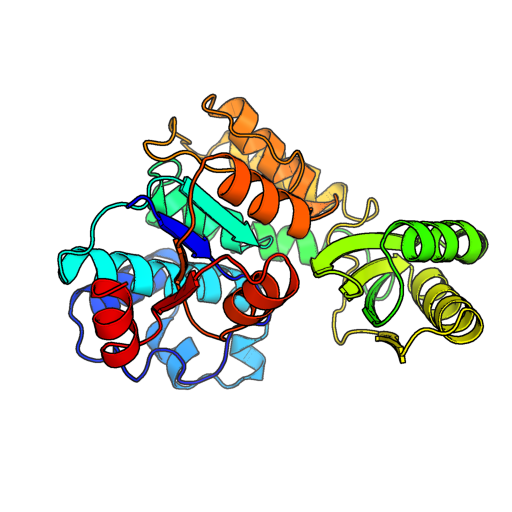95 ? -11.956 14.325 -28.757 1.00 22.67 186 LYS A C 1
ATOM 1336 O O . LYS A 1 195 ? -11.206 15.249 -29.047 1.00 22.15 186 LYS A O 1
ATOM 1338 N N . ARG A 1 196 ? -12.154 13.956 -27.504 1.00 22.51 187 ARG A N 1
ATOM 1339 C CA . ARG A 1 196 ? -11.465 14.649 -26.422 1.00 22.92 187 ARG A CA 1
ATOM 1340 C C . ARG A 1 196 ? -11.352 13.739 -25.225 1.00 22.33 187 ARG A C 1
ATOM 1341 O O . ARG A 1 196 ? -12.249 12.919 -24.957 1.00 22.42 187 ARG A O 1
ATOM 1349 N N . ALA A 1 197 ? -10.266 13.904 -24.500 1.00 21.24 188 ALA A N 1
ATOM 1350 C CA . ALA A 1 197 ? -10.001 13.094 -23.324 1.00 21.36 188 ALA A CA 1
ATOM 1351 C C . ALA A 1 197 ? -9.013 13.878 -22.472 1.00 21.60 188 ALA A C 1
ATOM 1352 O O . ALA A 1 197 ? -7.821 13.821 -22.695 1.00 21.25 188 ALA A O 1
ATOM 1354 N N . LEU A 1 198 ? -9.547 14.638 -21.533 1.00 22.51 189 LEU A N 1
ATOM 1355 C CA . LEU A 1 198 ? -8.798 15.622 -20.778 1.00 24.09 189 LEU A CA 1
ATOM 1356 C C . LEU A 1 198 ? -9.215 15.655 -19.312 1.00 24.15 189 LEU A C 1
ATOM 1357 O O . LEU A 1 198 ? -10.416 15.721 -18.990 1.00 23.37 189 LEU A O 1
ATOM 1362 N N . PRO A 1 199 ? -8.216 15.680 -18.419 1.00 25.57 190 PRO A N 1
ATOM 1363 C CA . PRO A 1 199 ? -8.429 15.901 -16.994 1.00 26.74 190 PRO A CA 1
ATOM 1364 C C . PRO A 1 199 ? -9.251 17.117 -16.705 1.00 28.20 190 PRO A C 1
ATOM 1365 O O . PRO A 1 199 ? -9.196 18.085 -17.467 1.00 28.70 190 PRO A O 1
ATOM 1369 N N . LEU A 1 200 ? -10.017 17.057 -15.615 1.00 29.58 191 LEU A N 1
ATOM 1370 C CA . LEU A 1 200 ? -10.901 18.136 -15.238 1.00 30.66 191 LEU A CA 1
ATOM 1371 C C . LEU A 1 200 ? -10.201 18.842 -14.081 1.00 32.44 191 LEU A C 1
ATOM 1372 O O . LEU A 1 200 ? -9.372 18.229 -13.401 1.00 32.77 191 LEU A O 1
ATOM 1377 N N . PRO A 1 201 ? -10.471 20.149 -13.892 1.00 34.42 192 PRO A N 1
ATOM 1378 C CA . PRO A 1 201 ? -9.850 20.890 -12.783 1.00 35.61 192 PRO A CA 1
ATOM 1379 C C . PRO A 1 201 ? -10.490 20.555 -11.421 1.00 35.98 192 PRO A C 1
ATOM 1380 O O . PRO A 1 201 ? -10.971 21.444 -10.725 1.00 38.24 192 PRO A O 1
ATOM 1384 N N . VAL A 1 202 ? -10.465 19.276 -11.047 1.00 35.88 193 VAL A N 1
ATOM 1385 C CA . VAL A 1 202 ? -11.133 18.768 -9.837 1.00 34.31 193 VAL A CA 1
ATOM 1386 C C . VAL A 1 202 ? -10.071 18.008 -9.054 1.00 32.65 193 VAL A C 1
ATOM 1387 O O . VAL A 1 202 ? -9.171 17.417 -9.630 1.00 32.61 193 VAL A O 1
ATOM 1391 N N . SER A 1 203 ? -10.171 18.033 -7.737 1.00 31.01 194 SER A N 1
ATOM 1392 C CA . SER A 1 203 ? -9.061 17.602 -6.871 1.00 29.39 194 SER A CA 1
ATOM 1393 C C . SER A 1 203 ? -9.290 16.250 -6.147 1.00 26.76 194 SER A C 1
ATOM 1394 O O . SER A 1 203 ? -8.442 15.817 -5.347 1.00 26.13 194 SER A O 1
ATOM 1397 N N . ALA A 1 204 ? -10.444 15.624 -6.412 1.00 23.32 195 ALA A N 1
ATOM 1398 C CA . ALA A 1 204 ? -10.903 14.454 -5.666 1.00 20.43 195 ALA A CA 1
ATOM 1399 C C . ALA A 1 204 ? -11.701 13.564 -6.620 1.00 17.95 195 ALA A C 1
ATOM 1400 O O . ALA A 1 204 ? -12.387 14.079 -7.520 1.00 18.44 195 ALA A O 1
ATOM 1402 N N . PRO A 1 205 ? -11.615 12.244 -6.467 1.00 15.94 196 PRO A N 1
ATOM 1403 C CA . PRO A 1 205 ? -12.197 11.308 -7.454 1.00 14.62 196 PRO A CA 1
ATOM 1404 C C . PRO A 1 205 ? -13.662 11.009 -7.201 1.00 14.12 196 PRO A C 1
ATOM 1405 O O . PRO A 1 205 ? -14.043 9.855 -6.888 1.00 14.31 196 PRO A O 1
ATOM 1409 N N . PHE A 1 206 ? -14.490 12.036 -7.328 1.00 12.47 197 PHE A N 1
ATOM 1410 C CA . PHE A 1 206 ? -15.900 11.920 -7.020 1.00 11.36 197 PHE A CA 1
ATOM 1411 C C . PHE A 1 206 ? -16.585 10.834 -7.858 1.00 10.20 197 PHE A C 1
ATOM 1412 O O . PHE A 1 206 ? -16.288 10.632 -9.051 1.00 7.34 197 PHE A O 1
ATOM 1420 N N . HIS A 1 207 ? -17.516 10.146 -7.209 1.00 9.76 198 HIS A N 1
ATOM 1421 C CA . HIS A 1 207 ? -18.364 9.139 -7.835 1.00 9.57 198 HIS A CA 1
ATOM 1422 C C . HIS A 1 207 ? -17.595 7.867 -8.224 1.00 10.16 198 HIS A C 1
ATOM 1423 O O . HIS A 1 207 ? -18.174 6.984 -8.828 1.00 10.96 198 HIS A O 1
ATOM 1430 N N . SER A 1 208 ? -16.323 7.777 -7.813 1.00 10.04 199 SER A N 1
ATOM 1431 C CA . SER A 1 208 ? -15.532 6.542 -7.855 1.00 10.16 199 SER A CA 1
ATOM 1432 C C . SER A 1 208 ? -15.609 5.776 -6.542 1.00 9.80 199 SER A C 1
ATOM 1433 O O . SER A 1 208 ? -15.924 6.334 -5.485 1.00 8.59 199 SER A O 1
ATOM 1436 N N . SER A 1 209 ? -15.332 4.478 -6.629 1.00 9.30 200 SER A N 1
ATOM 1437 C CA . SER A 1 209 ? -15.256 3.619 -5.445 1.00 9.14 200 SER A CA 1
ATOM 1438 C C . SER A 1 209 ? -14.238 4.084 -4.430 1.00 9.48 200 SER A C 1
ATOM 1439 O O . SER A 1 209 ? -14.333 3.735 -3.256 1.00 9.65 200 SER A O 1
ATOM 1442 N N . LEU A 1 210 ? -13.251 4.889 -4.848 1.00 9.52 201 LEU A N 1
ATOM 1443 C CA . LEU A 1 210 ? -12.316 5.505 -3.891 1.00 9.79 201 LEU A CA 1
ATOM 1444 C C . LEU A 1 210 ? -12.983 6.431 -2.897 1.00 10.32 201 LEU A C 1
ATOM 1445 O O . LEU A 1 210 ? -12.445 6.683 -1.821 1.00 9.88 201 LEU A O 1
ATOM 1450 N N . LEU A 1 211 ? -14.189 6.899 -3.216 1.00 11.10 202 LEU A N 1
ATOM 1451 C CA . LEU A 1 211 ? -14.892 7.793 -2.320 1.00 11.62 202 LEU A CA 1
ATOM 1452 C C . LEU A 1 211 ? -15.732 7.084 -1.259 1.00 12.54 202 LEU A C 1
ATOM 1453 O O . LEU A 1 211 ? -16.505 7.747 -0.582 1.00 13.25 202 LEU A O 1
ATOM 1458 N N . LYS A 1 212 ? -15.572 5.764 -1.062 1.00 12.65 203 LYS A N 1
ATOM 1459 C CA . LYS A 1 212 ? -16.360 5.064 -0.052 1.00 12.76 203 LYS A CA 1
ATOM 1460 C C . LYS A 1 212 ? -16.379 5.759 1.321 1.00 12.50 203 LYS A C 1
ATOM 1461 O O . LYS A 1 212 ? -17.408 5.716 2.016 1.00 10.98 203 LYS A O 1
ATOM 1467 N N . PRO A 1 213 ? -15.234 6.350 1.750 1.00 13.06 204 PRO A N 1
ATOM 1468 C CA . PRO A 1 213 ? -15.269 6.976 3.072 1.00 12.60 204 PRO A CA 1
ATOM 1469 C C . PRO A 1 213 ? -16.264 8.134 3.155 1.00 12.08 204 PRO A C 1
ATOM 1470 O O . PRO A 1 213 ? -16.863 8.323 4.177 1.00 13.15 204 PRO A O 1
ATOM 1474 N N . ALA A 1 214 ? -16.519 8.826 2.052 1.00 11.42 205 ALA A N 1
ATOM 1475 C CA . ALA A 1 214 ? -17.512 9.878 2.028 1.00 10.71 205 ALA A CA 1
ATOM 1476 C C . ALA A 1 214 ? -18.903 9.275 2.239 1.00 11.15 205 ALA A C 1
ATOM 1477 O O . ALA A 1 214 ? -19.707 9.830 3.001 1.00 9.73 205 ALA A O 1
ATOM 1479 N N . SER A 1 215 ? -19.177 8.153 1.568 1.00 10.33 206 SER A N 1
ATOM 1480 C CA . SER A 1 215 ? -20.439 7.437 1.762 1.00 11.64 206 SER A CA 1
ATOM 1481 C C . SER A 1 215 ? -20.645 7.069 3.223 1.00 11.91 206 SER A C 1
ATOM 1482 O O . SER A 1 215 ? -21.750 7.191 3.753 1.00 10.33 206 SER A O 1
ATOM 1485 N N . ASP A 1 216 ? -19.574 6.631 3.881 1.00 13.44 207 ASP A N 1
ATOM 1486 C CA . ASP A 1 216 ? -19.690 6.227 5.270 1.00 14.43 207 ASP A CA 1
ATOM 1487 C C . ASP A 1 216 ? -20.048 7.399 6.184 1.00 14.77 207 ASP A C 1
ATOM 1488 O O . ASP A 1 216 ? -20.866 7.250 7.074 1.00 14.93 207 ASP A O 1
ATOM 1493 N N . LYS A 1 217 ? -19.439 8.555 5.953 1.00 14.45 208 LYS A N 1
ATOM 1494 C CA . LYS A 1 217 ? -19.758 9.762 6.725 1.00 14.81 208 LYS A CA 1
ATOM 1495 C C . LYS A 1 217 ? -21.199 10.223 6.443 1.00 13.45 208 LYS A C 1
ATOM 1496 O O . LYS A 1 217 ? -21.922 10.617 7.354 1.00 11.48 208 LYS A O 1
ATOM 1502 N N . LEU A 1 218 ? -21.604 10.144 5.180 1.00 12.71 209 LEU A N 1
ATOM 1503 C CA . LEU A 1 218 ? -22.959 10.521 4.791 1.00 13.43 209 LEU A CA 1
ATOM 1504 C C . LEU A 1 218 ? -24.002 9.660 5.469 1.00 12.99 209 LEU A C 1
ATOM 1505 O O . LEU A 1 218 ? -25.039 10.189 5.889 1.00 13.13 209 LEU A O 1
ATOM 1510 N N . ARG A 1 219 ? -23.721 8.364 5.602 1.00 12.45 210 ARG A N 1
ATOM 1511 C CA . ARG A 1 219 ? -24.644 7.446 6.268 1.00 12.68 210 ARG A CA 1
ATOM 1512 C C . ARG A 1 219 ? -24.859 7.847 7.721 1.00 13.30 210 ARG A C 1
ATOM 1513 O O . ARG A 1 219 ? -25.996 7.885 8.204 1.00 12.96 210 ARG A O 1
ATOM 1521 N N . GLU A 1 220 ? -23.767 8.160 8.417 1.00 14.38 211 GLU A N 1
ATOM 1522 C CA . GLU A 1 220 ? -23.863 8.629 9.797 1.00 15.96 211 GLU A CA 1
ATOM 1523 C C . GLU A 1 220 ? -24.641 9.933 9.876 1.00 14.57 211 GLU A C 1
ATOM 1524 O O . GLU A 1 220 ? -25.538 10.089 10.710 1.00 14.71 211 GLU A O 1
ATOM 1530 N N . TYR A 1 221 ? -24.319 10.869 8.992 1.00 13.85 212 TYR A N 1
ATOM 1531 C CA . TYR A 1 221 ? -25.029 12.169 8.984 1.00 13.63 212 TYR A CA 1
ATOM 1532 C C . TYR A 1 221 ? -26.522 12.004 8.675 1.00 12.86 212 TYR A C 1
ATOM 1533 O O . TYR A 1 221 ? -27.373 12.530 9.375 1.00 12.84 212 TYR A O 1
ATOM 1542 N N . LEU A 1 222 ? -26.857 11.258 7.640 1.00 13.11 213 LEU A N 1
ATOM 1543 C CA . LEU A 1 222 ? -28.271 11.075 7.265 1.00 12.72 213 LEU A CA 1
ATOM 1544 C C . LEU A 1 222 ? -29.082 10.351 8.314 1.00 13.51 213 LEU A C 1
ATOM 1545 O O . LEU A 1 222 ? -30.284 10.498 8.330 1.00 13.99 213 LEU A O 1
ATOM 1550 N N . ALA A 1 223 ? -28.435 9.584 9.200 1.00 14.93 214 ALA A N 1
ATOM 1551 C CA . ALA A 1 223 ? -29.133 8.939 10.314 1.00 16.07 214 ALA A CA 1
ATOM 1552 C C . ALA A 1 223 ? -29.947 9.934 11.156 1.00 17.17 214 ALA A C 1
ATOM 1553 O O . ALA A 1 223 ? -31.002 9.586 11.713 1.00 18.60 214 ALA A O 1
ATOM 1555 N N . GLY A 1 224 ? -29.450 11.162 11.272 1.00 17.13 215 GLY A N 1
ATOM 1556 C CA . GLY A 1 224 ? -30.139 12.183 12.023 1.00 17.23 215 GLY A CA 1
ATOM 1557 C C . GLY A 1 224 ? -31.011 13.112 11.208 1.00 18.47 215 GLY A C 1
ATOM 1558 O O . GLY A 1 224 ? -31.513 14.076 11.764 1.00 19.52 215 GLY A O 1
ATOM 1559 N N . VAL A 1 225 ? -31.229 12.843 9.905 1.00 18.19 216 VAL A N 1
ATOM 1560 C CA . VAL A 1 225 ? -32.011 13.758 9.069 1.00 17.29 216 VAL A CA 1
ATOM 1561 C C . VAL A 1 225 ? -33.405 13.175 8.879 1.00 18.33 216 VAL A C 1
ATOM 1562 O O . VAL A 1 225 ? -33.549 11.969 8.588 1.00 18.60 216 VAL A O 1
ATOM 1566 N N . ASP A 1 226 ? -34.425 14.006 9.084 1.00 18.02 217 ASP A N 1
ATOM 1567 C CA . ASP A 1 226 ? -35.813 13.585 8.888 1.00 19.14 217 ASP A CA 1
ATOM 1568 C C . ASP A 1 226 ? -36.154 13.571 7.416 1.00 18.25 217 ASP A C 1
ATOM 1569 O O . ASP A 1 226 ? -36.378 14.617 6.825 1.00 20.34 217 ASP A O 1
ATOM 1574 N N . VAL A 1 227 ? -36.162 12.410 6.806 1.00 16.06 218 VAL A N 1
ATOM 1575 C CA . VAL A 1 227 ? -36.509 12.325 5.418 1.00 15.91 218 VAL A CA 1
ATOM 1576 C C . VAL A 1 227 ? -37.921 11.771 5.394 1.00 15.50 218 VAL A C 1
ATOM 1577 O O . VAL A 1 227 ? -38.209 10.831 6.115 1.00 15.96 218 VAL A O 1
ATOM 1581 N N . LYS A 1 228 ? -38.760 12.363 4.547 1.00 15.13 219 LYS A N 1
ATOM 1582 C CA . LYS A 1 228 ? -40.151 12.009 4.379 1.00 15.55 219 LYS A CA 1
ATOM 1583 C C . LYS A 1 228 ? -40.407 11.428 3.004 1.00 15.15 219 LYS A C 1
ATOM 1584 O O . LYS A 1 228 ? -39.670 11.732 2.057 1.00 14.57 219 LYS A O 1
ATOM 1590 N N . ALA A 1 229 ? -41.489 10.661 2.861 1.00 14.37 220 ALA A N 1
ATOM 1591 C CA . ALA A 1 229 ? -41.854 10.068 1.562 1.00 14.48 220 ALA A CA 1
ATOM 1592 C C . ALA A 1 229 ? -42.183 11.198 0.596 1.00 14.55 220 ALA A C 1
ATOM 1593 O O . ALA A 1 229 ? -42.923 12.086 0.961 1.00 14.25 220 ALA A O 1
ATOM 1595 N N . PRO A 1 230 ? -41.636 11.161 -0.632 1.00 14.98 221 PRO A N 1
ATOM 1596 C CA . PRO A 1 230 ? -41.833 12.293 -1.537 1.00 14.97 221 PRO A CA 1
ATOM 1597 C C . PRO A 1 230 ? -43.267 12.425 -2.052 1.00 16.13 221 PRO A C 1
ATOM 1598 O O . PRO A 1 230 ? -43.966 11.443 -2.216 1.00 16.71 221 PRO A O 1
ATOM 1602 N N . LYS A 1 231 ? -43.689 13.655 -2.304 1.00 16.22 222 LYS A N 1
ATOM 1603 C CA . LYS A 1 231 ? -44.981 13.923 -2.902 1.00 16.43 222 LYS A CA 1
ATOM 1604 C C . LYS A 1 231 ? -44.866 13.993 -4.409 1.00 16.33 222 LYS A C 1
ATOM 1605 O O . LYS A 1 231 ? -45.860 14.147 -5.101 1.00 17.17 222 LYS A O 1
ATOM 1611 N N . ILE A 1 232 ? -43.643 13.936 -4.931 1.00 15.59 223 ILE A N 1
ATOM 1612 C CA . ILE A 1 232 ? -43.411 13.866 -6.365 1.00 14.09 223 ILE A CA 1
ATOM 1613 C C . ILE A 1 232 ? -42.428 12.725 -6.585 1.00 14.20 223 ILE A C 1
ATOM 1614 O O . ILE A 1 232 ? -41.457 12.607 -5.825 1.00 11.94 223 ILE A O 1
ATOM 1619 N N . SER A 1 233 ? -42.628 11.932 -7.641 1.00 13.20 224 SER A N 1
ATOM 1620 C CA . SER A 1 233 ? -41.681 10.854 -7.946 1.00 13.35 224 SER A CA 1
ATOM 1621 C C . SER A 1 233 ? -40.294 11.432 -8.198 1.00 12.84 224 SER A C 1
ATOM 1622 O O . SER A 1 233 ? -40.151 12.367 -8.985 1.00 13.68 224 SER A O 1
ATOM 1625 N N . VAL A 1 234 ? -39.286 10.887 -7.517 1.00 12.09 225 VAL A N 1
ATOM 1626 C CA . VAL A 1 234 ? -37.889 11.217 -7.767 1.00 10.97 225 VAL A CA 1
ATOM 1627 C C . VAL A 1 234 ? -37.185 9.968 -8.336 1.00 11.31 225 VAL A C 1
ATOM 1628 O O . VAL A 1 234 ? -37.218 8.902 -7.748 1.00 11.44 225 VAL A O 1
ATOM 1632 N N . VAL A 1 235 ? -36.533 10.104 -9.478 1.00 11.56 226 VAL A N 1
ATOM 1633 C CA . VAL A 1 235 ? -35.700 9.034 -10.012 1.00 10.82 226 VAL A CA 1
ATOM 1634 C C . VAL A 1 235 ? -34.229 9.275 -9.616 1.00 10.49 226 VAL A C 1
ATOM 1635 O O . VAL A 1 235 ? -33.680 10.351 -9.832 1.00 11.04 226 VAL A O 1
ATOM 1639 N N . ASN A 1 236 ? -33.612 8.300 -8.955 1.00 10.46 227 ASN A N 1
ATOM 1640 C CA . ASN A 1 236 ? -32.263 8.507 -8.399 1.00 9.67 227 ASN A CA 1
ATOM 1641 C C . ASN A 1 236 ? -31.138 8.200 -9.371 1.00 9.66 227 ASN A C 1
ATOM 1642 O O . ASN A 1 236 ? -31.285 7.421 -10.328 1.00 9.49 227 ASN A O 1
ATOM 1647 N N . ASN A 1 237 ? -30.004 8.845 -9.139 1.00 9.52 228 ASN A N 1
ATOM 1648 C CA . ASN A 1 237 ? -28.847 8.734 -10.007 1.00 9.25 228 ASN A CA 1
ATOM 1649 C C . ASN A 1 237 ? -28.233 7.340 -9.956 1.00 9.37 228 ASN A C 1
ATOM 1650 O O . ASN A 1 237 ? -27.751 6.836 -10.944 1.00 10.20 228 ASN A O 1
ATOM 1655 N N . ILE A 1 238 ? -28.187 6.766 -8.776 1.00 9.96 229 ILE A N 1
ATOM 1656 C CA . ILE A 1 238 ? -27.416 5.522 -8.527 1.00 9.67 229 ILE A CA 1
ATOM 1657 C C . ILE A 1 238 ? -28.121 4.294 -9.115 1.00 9.93 229 ILE A C 1
ATOM 1658 O O . ILE A 1 238 ? -27.489 3.482 -9.795 1.00 10.00 229 ILE A O 1
ATOM 1663 N N . ASP A 1 239 ? -29.431 4.193 -8.926 1.00 9.38 230 ASP A N 1
ATOM 1664 C CA . ASP A 1 239 ? -30.153 3.020 -9.311 1.00 9.51 230 ASP A CA 1
ATOM 1665 C C . ASP A 1 239 ? -31.161 3.261 -10.447 1.00 10.35 230 ASP A C 1
ATOM 1666 O O . ASP A 1 239 ? -31.735 2.320 -10.967 1.00 8.98 230 ASP A O 1
ATOM 1671 N N . VAL A 1 240 ? -31.348 4.511 -10.870 1.00 10.65 231 VAL A N 1
ATOM 1672 C CA . VAL A 1 240 ? -32.436 4.847 -11.770 1.00 9.99 231 VAL A CA 1
ATOM 1673 C C . VAL A 1 240 ? -33.777 4.295 -11.240 1.00 10.77 231 VAL A C 1
ATOM 1674 O O . VAL A 1 240 ? -34.600 3.787 -11.998 1.00 10.63 231 VAL A O 1
ATOM 1678 N N . ALA A 1 241 ? -33.995 4.435 -9.932 1.00 10.42 232 ALA A N 1
ATOM 1679 C CA . ALA A 1 241 ? -35.173 3.915 -9.263 1.00 10.65 232 ALA A CA 1
ATOM 1680 C C . ALA A 1 241 ? -35.945 5.065 -8.662 1.00 11.19 232 ALA A C 1
ATOM 1681 O O . ALA A 1 241 ? -35.368 6.071 -8.224 1.00 12.08 232 ALA A O 1
ATOM 1683 N N . VAL A 1 242 ? -37.255 4.877 -8.613 1.00 12.10 233 VAL A N 1
ATOM 1684 C CA . VAL A 1 242 ? -38.191 5.720 -7.883 1.00 11.73 233 VAL A CA 1
ATOM 1685 C C . VAL A 1 242 ? -38.580 4.976 -6.611 1.00 11.82 233 VAL A C 1
ATOM 1686 O O . VAL A 1 242 ? -39.252 3.966 -6.669 1.00 9.70 233 VAL A O 1
ATOM 1690 N N . VAL A 1 243 ? -38.114 5.478 -5.462 1.00 13.43 234 VAL A N 1
ATOM 1691 C CA . VAL A 1 243 ? -38.352 4.861 -4.183 1.00 14.03 234 VAL A CA 1
ATOM 1692 C C . VAL A 1 243 ? -39.113 5.864 -3.321 1.00 14.87 234 VAL A C 1
ATOM 1693 O O . VAL A 1 243 ? -38.887 7.087 -3.469 1.00 16.01 234 VAL A O 1
ATOM 1697 N N . SER A 1 244 ? -39.989 5.360 -2.435 1.00 14.06 235 SER A N 1
ATOM 1698 C CA . SER A 1 244 ? -40.742 6.175 -1.506 1.00 14.97 235 SER A CA 1
ATOM 1699 C C . SER A 1 244 ? -40.298 6.059 -0.076 1.00 15.16 235 SER A C 1
ATOM 1700 O O . SER A 1 244 ? -40.549 6.977 0.714 1.00 15.26 235 SER A O 1
ATOM 1703 N N . ASP A 1 245 ? -39.696 4.922 0.285 1.00 14.21 236 ASP A N 1
ATOM 1704 C CA . ASP A 1 245 ? -39.206 4.687 1.630 1.00 13.86 236 ASP A CA 1
ATOM 1705 C C . ASP A 1 245 ? -38.040 5.626 2.013 1.00 13.84 236 ASP A C 1
ATOM 1706 O O . ASP A 1 245 ? -37.012 5.641 1.352 1.00 13.30 236 ASP A O 1
ATOM 1711 N N . PRO A 1 246 ? -38.188 6.386 3.121 1.00 13.96 237 PRO A N 1
ATOM 1712 C CA . PRO A 1 246 ? -37.129 7.285 3.592 1.00 13.52 237 PRO A CA 1
ATOM 1713 C C . PRO A 1 246 ? -35.754 6.622 3.728 1.00 12.82 237 PRO A C 1
ATOM 1714 O O . PRO A 1 246 ? -34.768 7.185 3.296 1.00 12.21 237 PRO A O 1
ATOM 1718 N N . ALA A 1 247 ? -35.694 5.422 4.308 1.00 12.98 238 ALA A N 1
ATOM 1719 C CA . ALA A 1 247 ? -34.427 4.683 4.449 1.00 12.40 238 ALA A CA 1
ATOM 1720 C C . ALA A 1 247 ? -33.738 4.401 3.086 1.00 12.64 238 ALA A C 1
ATOM 1721 O O . ALA A 1 247 ? -32.486 4.494 2.948 1.00 12.34 238 ALA A O 1
ATOM 1723 N N . ALA A 1 248 ? -34.556 4.049 2.095 1.00 10.93 239 ALA A N 1
ATOM 1724 C CA . ALA A 1 248 ? -34.078 3.772 0.738 1.00 11.59 239 ALA A CA 1
ATOM 1725 C C . ALA A 1 248 ? -33.551 5.028 0.053 1.00 11.08 239 ALA A C 1
ATOM 1726 O O . ALA A 1 248 ? -32.563 4.980 -0.654 1.00 9.38 239 ALA A O 1
ATOM 1728 N N . ILE A 1 249 ? -34.230 6.153 0.291 1.00 11.06 240 ILE A N 1
ATOM 1729 C CA . ILE A 1 249 ? -33.786 7.457 -0.249 1.00 10.62 240 ILE A CA 1
ATOM 1730 C C . ILE A 1 249 ? -32.429 7.833 0.317 1.00 10.03 240 ILE A C 1
ATOM 1731 O O . ILE A 1 249 ? -31.515 8.173 -0.425 1.00 10.63 240 ILE A O 1
ATOM 1736 N N . LYS A 1 250 ? -32.304 7.742 1.634 1.00 10.40 241 LYS A N 1
ATOM 1737 C CA . LYS A 1 250 ? -31.043 7.932 2.308 1.00 10.40 241 LYS A CA 1
ATOM 1738 C C . LYS A 1 250 ? -29.952 7.028 1.743 1.00 11.28 241 LYS A C 1
ATOM 1739 O O . LYS A 1 250 ? -28.850 7.513 1.445 1.00 11.16 241 LYS A O 1
ATOM 1745 N N . ASP A 1 251 ? -30.245 5.728 1.592 1.00 10.95 242 ASP A N 1
ATOM 1746 C CA . ASP A 1 251 ? -29.228 4.808 1.119 1.00 10.79 242 ASP A CA 1
ATOM 1747 C C . ASP A 1 251 ? -28.768 5.133 -0.315 1.00 10.75 242 ASP A C 1
ATOM 1748 O O . ASP A 1 251 ? -27.571 5.029 -0.644 1.00 9.89 242 ASP A O 1
ATOM 1753 N N . ALA A 1 252 ? -29.723 5.555 -1.146 1.00 10.07 243 ALA A N 1
ATOM 1754 C CA . ALA A 1 252 ? -29.410 5.987 -2.504 1.00 10.36 243 ALA A CA 1
ATOM 1755 C C . ALA A 1 252 ? -28.514 7.223 -2.470 1.00 9.78 243 ALA A C 1
ATOM 1756 O O . ALA A 1 252 ? -27.609 7.356 -3.285 1.00 10.17 243 ALA A O 1
ATOM 1758 N N . LEU A 1 253 ? -28.735 8.122 -1.520 1.00 10.39 244 LEU A N 1
ATOM 1759 C CA . LEU A 1 253 ? -27.824 9.273 -1.371 1.00 10.74 244 LEU A CA 1
ATOM 1760 C C . LEU A 1 253 ? -26.427 8.861 -0.889 1.00 10.35 244 LEU A C 1
ATOM 1761 O O . LEU A 1 253 ? -25.437 9.441 -1.333 1.00 10.36 244 LEU A O 1
ATOM 1766 N N . VAL A 1 254 ? -26.365 7.889 0.025 1.00 10.46 245 VAL A N 1
ATOM 1767 C CA . VAL A 1 254 ? -25.080 7.365 0.564 1.00 9.31 245 VAL A CA 1
ATOM 1768 C C . VAL A 1 254 ? -24.257 6.763 -0.574 1.00 9.45 245 VAL A C 1
ATOM 1769 O O . VAL A 1 254 ? -23.071 7.125 -0.778 1.00 8.24 245 VAL A O 1
ATOM 1773 N N . ARG A 1 255 ? -24.889 5.883 -1.365 1.00 9.13 246 ARG A N 1
ATOM 1774 C CA . ARG A 1 255 ? -24.184 5.178 -2.425 1.00 8.72 246 ARG A CA 1
ATOM 1775 C C . ARG A 1 255 ? -23.879 6.102 -3.584 1.00 9.70 246 ARG A C 1
ATOM 1776 O O . ARG A 1 255 ? -22.865 5.916 -4.317 1.00 10.76 246 ARG A O 1
ATOM 1784 N N . GLN A 1 256 ? -24.706 7.121 -3.756 1.00 9.03 247 GLN A N 1
ATOM 1785 C CA . GLN A 1 256 ? -24.523 8.051 -4.881 1.00 9.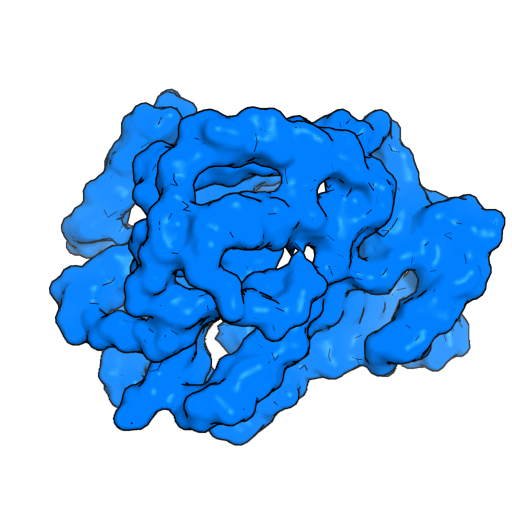11 247 GLN A CA 1
ATOM 1786 C C . GLN A 1 256 ? -23.120 8.653 -4.920 1.00 8.83 247 GLN A C 1
ATOM 1787 O O . GLN A 1 256 ? -22.547 8.822 -5.990 1.00 9.26 247 GLN A O 1
ATOM 1793 N N . ALA A 1 257 ? -22.593 8.977 -3.749 1.00 9.93 248 ALA A N 1
ATOM 1794 C CA . ALA A 1 257 ? -21.374 9.760 -3.654 1.00 10.06 248 ALA A CA 1
ATOM 1795 C C . ALA A 1 257 ? -20.170 9.008 -4.190 1.00 10.60 248 ALA A C 1
ATOM 1796 O O . ALA A 1 257 ? -19.218 9.642 -4.662 1.00 11.43 248 ALA A O 1
ATOM 1798 N N . ALA A 1 258 ? -20.218 7.678 -4.129 1.00 9.70 249 ALA A N 1
ATOM 1799 C CA . ALA A 1 258 ? -19.073 6.862 -4.489 1.00 11.18 249 ALA A CA 1
ATOM 1800 C C . ALA A 1 258 ? -19.468 5.915 -5.608 1.00 11.62 249 ALA A C 1
ATOM 1801 O O . ALA A 1 258 ? -18.777 4.914 -5.837 1.00 13.07 249 ALA A O 1
ATOM 1803 N N . GLY A 1 259 ? -20.551 6.248 -6.298 1.00 11.56 250 GLY A N 1
ATOM 1804 C CA . GLY A 1 259 ? -21.048 5.438 -7.422 1.00 12.12 250 GLY A CA 1
ATOM 1805 C C . GLY A 1 259 ? -21.471 6.299 -8.594 1.00 12.25 250 GLY A C 1
ATOM 1806 O O . GLY A 1 259 ? -21.576 7.528 -8.460 1.00 11.12 250 GLY A O 1
ATOM 1807 N N . PRO A 1 260 ? -21.704 5.649 -9.758 1.00 13.10 251 PRO A N 1
ATOM 1808 C CA . PRO A 1 260 ? -21.973 6.316 -11.019 1.00 12.79 251 PRO A CA 1
ATOM 1809 C C . PRO A 1 260 ? -23.282 7.073 -11.080 1.00 11.97 251 PRO A C 1
ATOM 1810 O O . PRO A 1 260 ? -24.303 6.595 -10.644 1.00 11.79 251 PRO A O 1
ATOM 1814 N N . VAL A 1 261 ? -23.211 8.270 -11.662 1.00 11.61 252 VAL A N 1
ATOM 1815 C CA . VAL A 1 261 ? -24.372 9.092 -11.912 1.00 10.50 252 VAL A CA 1
ATOM 1816 C C . VAL A 1 261 ? -24.896 8.684 -13.268 1.00 10.72 252 VAL A C 1
ATOM 1817 O O . VAL A 1 261 ? -24.272 8.959 -14.304 1.00 9.93 252 VAL A O 1
ATOM 1821 N N . ARG A 1 262 ? -26.056 8.031 -13.266 1.00 10.91 253 ARG A N 1
ATOM 1822 C CA . ARG A 1 262 ? -26.589 7.422 -14.493 1.00 11.19 253 ARG A CA 1
ATOM 1823 C C . ARG A 1 262 ? -27.582 8.377 -15.127 1.00 10.76 253 ARG A C 1
ATOM 1824 O O . ARG A 1 262 ? -28.792 8.124 -15.201 1.00 11.20 253 ARG A O 1
ATOM 1832 N N . TRP A 1 263 ? -27.060 9.492 -15.580 1.00 10.47 254 TRP A N 1
ATOM 1833 C CA . TRP A 1 263 ? -27.932 10.615 -15.908 1.00 10.67 254 TRP A CA 1
ATOM 1834 C C . TRP A 1 263 ? -28.742 10.367 -17.185 1.00 10.42 254 TRP A C 1
ATOM 1835 O O . TRP A 1 263 ? -29.950 10.648 -17.230 1.00 10.74 254 TRP A O 1
ATOM 1846 N N . VAL A 1 264 ? -28.091 9.838 -18.210 1.00 10.16 255 VAL A N 1
ATOM 1847 C CA . VAL A 1 264 ? -28.783 9.416 -19.419 1.00 9.59 255 VAL A CA 1
ATOM 1848 C C . VAL A 1 264 ? -29.982 8.562 -19.063 1.00 9.79 255 VAL A C 1
ATOM 1849 O O . VAL A 1 264 ? -31.096 8.827 -19.485 1.00 10.26 255 VAL A O 1
ATOM 1853 N N . GLU A 1 265 ? -29.779 7.555 -18.234 1.00 10.41 256 GLU A N 1
ATOM 1854 C CA . GLU A 1 265 ? -30.850 6.636 -17.866 1.00 9.76 256 GLU A CA 1
ATOM 1855 C C . GLU A 1 265 ? -31.984 7.291 -17.093 1.00 10.53 256 GLU A C 1
ATOM 1856 O O . GLU A 1 265 ? -33.153 6.910 -17.242 1.00 9.74 256 GLU A O 1
ATOM 1862 N N . CYS A 1 266 ? -31.654 8.286 -16.264 1.00 11.40 257 CYS A N 1
ATOM 1863 C CA . CYS A 1 266 ? -32.692 9.002 -15.504 1.00 12.00 257 CYS A CA 1
ATOM 1864 C C . CYS A 1 266 ? -33.633 9.743 -16.454 1.00 11.82 257 CYS A C 1
ATOM 1865 O O . CYS A 1 266 ? -34.857 9.683 -16.312 1.00 11.56 257 CYS A O 1
ATOM 1868 N N . VAL A 1 267 ? -33.029 10.420 -17.428 1.00 11.79 258 VAL A N 1
ATOM 1869 C CA . VAL A 1 267 ? -33.771 11.129 -18.484 1.00 12.08 258 VAL A CA 1
ATOM 1870 C C . VAL A 1 267 ? -34.629 10.164 -19.323 1.00 12.38 258 VAL A C 1
ATOM 1871 O O . VAL A 1 267 ? -35.790 10.445 -19.588 1.00 10.35 258 VAL A O 1
ATOM 1875 N N . GLN A 1 268 ? -34.061 9.014 -19.701 1.00 12.60 259 GLN A N 1
ATOM 1876 C CA . GLN A 1 268 ? -34.813 8.014 -20.433 1.00 13.30 259 GLN A CA 1
ATOM 1877 C C . GLN A 1 268 ? -35.955 7.452 -19.616 1.00 13.81 259 GLN A C 1
ATOM 1878 O O . GLN A 1 268 ? -37.015 7.177 -20.158 1.00 14.64 259 GLN A O 1
ATOM 1884 N N . HIS A 1 269 ? -35.742 7.307 -18.303 1.00 14.04 260 HIS A N 1
ATOM 1885 C CA . HIS A 1 269 ? -36.781 6.826 -17.393 1.00 13.77 260 HIS A CA 1
ATOM 1886 C C . HIS A 1 269 ? -37.938 7.813 -17.427 1.00 14.58 260 HIS A C 1
ATOM 1887 O O . HIS A 1 269 ? -39.110 7.408 -17.521 1.00 14.65 260 HIS A O 1
ATOM 1894 N N . ILE A 1 270 ? -37.598 9.101 -17.375 1.00 14.01 261 ILE A N 1
ATOM 1895 C CA . ILE A 1 270 ? -38.601 10.180 -17.378 1.00 13.82 261 ILE A CA 1
ATOM 1896 C C . ILE A 1 270 ? -39.430 10.130 -18.666 1.00 13.33 261 ILE A C 1
ATOM 1897 O O . ILE A 1 270 ? -40.650 10.176 -18.611 1.00 13.42 261 ILE A O 1
ATOM 1902 N N . ALA A 1 271 ? -38.748 10.017 -19.803 1.00 13.48 262 ALA A N 1
ATOM 1903 C CA . ALA A 1 271 ? -39.387 9.876 -21.102 1.00 14.70 262 ALA A CA 1
ATOM 1904 C C . ALA A 1 271 ? -40.317 8.667 -21.175 1.00 16.20 262 ALA A C 1
ATOM 1905 O O . ALA A 1 271 ? -41.395 8.771 -21.761 1.00 15.62 262 ALA A O 1
ATOM 1907 N N . ARG A 1 272 ? -39.907 7.522 -20.611 1.00 17.73 263 ARG A N 1
ATOM 1908 C CA . ARG A 1 272 ? -40.758 6.300 -20.649 1.00 18.69 263 ARG A CA 1
ATOM 1909 C C . ARG A 1 272 ? -41.996 6.455 -19.780 1.00 19.58 263 ARG A C 1
ATOM 1910 O O . ARG A 1 272 ? -42.938 5.700 -19.929 1.00 18.39 263 ARG A O 1
ATOM 1918 N N . GLU A 1 273 ? -42.018 7.432 -18.882 1.00 20.54 264 GLU A N 1
ATOM 1919 C CA . GLU A 1 273 ? -43.242 7.708 -18.138 1.00 22.30 264 GLU A CA 1
ATOM 1920 C C . GLU A 1 273 ? -44.223 8.563 -18.944 1.00 23.23 264 GLU A C 1
ATOM 1921 O O . GLU A 1 273 ? -45.267 8.958 -18.431 1.00 24.19 264 GLU A O 1
ATOM 1927 N N . GLY A 1 274 ? -43.901 8.865 -20.185 1.00 23.58 265 GLY A N 1
ATOM 1928 C CA . GLY A 1 274 ? -44.815 9.657 -21.025 1.00 24.37 265 GLY A CA 1
ATOM 1929 C C . GLY A 1 274 ? -44.659 11.171 -20.817 1.00 25.13 265 GLY A C 1
ATOM 1930 O O . GLY A 1 274 ? -45.508 11.941 -21.253 1.00 24.80 265 GLY A O 1
ATOM 1931 N N . VAL A 1 275 ? -43.586 11.583 -20.134 1.00 25.08 266 VAL A N 1
ATOM 1932 C CA . VAL A 1 275 ? -43.190 12.973 -20.079 1.00 25.24 266 VAL A CA 1
ATOM 1933 C C . VAL A 1 275 ? -42.459 13.360 -21.359 1.00 25.41 266 VAL A C 1
ATOM 1934 O O . VAL A 1 275 ? -41.486 12.725 -21.755 1.00 27.47 266 VAL A O 1
ATOM 1938 N N . THR A 1 276 ? -42.930 14.405 -22.017 1.00 25.37 267 THR A N 1
ATOM 1939 C CA . THR A 1 276 ? -42.307 14.931 -23.218 1.00 25.18 267 THR A CA 1
ATOM 1940 C C . THR A 1 276 ? -41.678 16.301 -22.959 1.00 24.17 267 THR A C 1
ATOM 1941 O O . THR A 1 276 ? -40.829 16.738 -23.722 1.00 24.88 267 THR A O 1
ATOM 1945 N N . HIS A 1 277 ? -42.060 16.960 -21.866 1.00 22.93 268 HIS A N 1
ATOM 1946 C CA . HIS A 1 277 ? -41.463 18.249 -21.492 1.00 21.75 268 HIS A CA 1
ATOM 1947 C C . HIS A 1 277 ? -40.537 18.154 -20.278 1.00 19.37 268 HIS A C 1
ATOM 1948 O O . HIS A 1 277 ? -40.965 17.814 -19.168 1.00 18.50 268 HIS A O 1
ATOM 1955 N N . VAL A 1 278 ? -39.280 18.510 -20.493 1.00 17.49 269 VAL A N 1
ATOM 1956 C CA . VAL A 1 278 ? -38.271 18.451 -19.456 1.00 16.78 269 VAL A CA 1
ATOM 1957 C C . VAL A 1 278 ? -37.639 19.840 -19.270 1.00 16.71 269 VAL A C 1
ATOM 1958 O O . VAL A 1 278 ? -36.965 20.387 -20.169 1.00 16.38 269 VAL A O 1
ATOM 1962 N N . ILE A 1 279 ? -37.894 20.409 -18.098 1.00 16.13 270 ILE A N 1
ATOM 1963 C CA . ILE A 1 279 ? -37.505 21.789 -17.802 1.00 15.59 270 ILE A CA 1
ATOM 1964 C C . ILE A 1 279 ? -36.362 21.728 -16.817 1.00 14.82 270 ILE A C 1
ATOM 1965 O O . ILE A 1 279 ? -36.464 21.099 -15.769 1.00 12.76 270 ILE A O 1
ATOM 1970 N N . GLU A 1 280 ? -35.239 22.323 -17.200 1.00 15.35 271 GLU A N 1
ATOM 1971 C CA . GLU A 1 280 ? -34.107 22.467 -16.285 1.00 15.00 271 GLU A CA 1
ATOM 1972 C C . GLU A 1 280 ? -34.431 23.599 -15.358 1.00 15.15 271 GLU A C 1
ATOM 1973 O O . GLU A 1 280 ? -34.728 24.720 -15.803 1.00 16.32 271 GLU A O 1
ATOM 1979 N N . CYS A 1 281 ? -34.411 23.325 -14.064 1.00 14.97 272 CYS A N 1
ATOM 1980 C CA . CYS A 1 281 ? -34.739 24.351 -13.074 1.00 15.10 272 CYS A CA 1
ATOM 1981 C C . CYS A 1 281 ? -33.481 24.806 -12.354 1.00 15.07 272 CYS A C 1
ATOM 1982 O O . CYS A 1 281 ? -32.947 24.107 -11.495 1.00 15.10 272 CYS A O 1
ATOM 1985 N N . GLY A 1 282 ? -33.009 25.988 -12.729 1.00 15.23 273 GLY A N 1
ATOM 1986 C CA . GLY A 1 282 ? -31.810 26.543 -12.135 1.00 15.76 273 GLY A CA 1
ATOM 1987 C C . GLY A 1 282 ? -30.845 27.110 -13.162 1.00 15.29 273 GLY A C 1
ATOM 1988 O O . GLY A 1 282 ? -31.071 27.035 -14.359 1.00 14.74 273 GLY A O 1
ATOM 1989 N N . PRO A 1 283 ? -29.739 27.674 -12.686 1.00 15.94 274 PRO A N 1
ATOM 1990 C CA . PRO A 1 283 ? -28.794 28.338 -13.592 1.00 16.77 274 PRO A CA 1
ATOM 1991 C C . PRO A 1 283 ? -27.831 27.403 -14.345 1.00 16.67 274 PRO A C 1
ATOM 1992 O O . PRO A 1 283 ? -27.581 26.268 -13.913 1.00 16.31 274 PRO A O 1
ATOM 1996 N N . GLY A 1 284 ? -27.309 27.896 -15.475 1.00 16.91 275 GLY A N 1
ATOM 1997 C CA . GLY A 1 284 ? -26.107 27.321 -16.104 1.00 17.05 275 GLY A CA 1
ATOM 1998 C C . GLY A 1 284 ? -26.324 26.640 -17.445 1.00 17.47 275 GLY A C 1
ATOM 1999 O O . GLY A 1 284 ? -25.379 26.427 -18.204 1.00 17.96 275 GLY A O 1
ATOM 2000 N N . LYS A 1 285 ? -27.575 26.294 -17.735 1.00 18.01 276 LYS A N 1
ATOM 2001 C CA . LYS A 1 285 ? -27.970 25.606 -18.982 1.00 18.38 276 LYS A CA 1
ATOM 2002 C C . LYS A 1 285 ? -27.344 24.212 -19.231 1.00 17.30 276 LYS A C 1
ATOM 2003 O O . LYS A 1 285 ? -27.508 23.653 -20.321 1.00 16.20 276 LYS A O 1
ATOM 2009 N N . VAL A 1 286 ? -26.654 23.637 -18.237 1.00 16.09 277 VAL A N 1
ATOM 2010 C CA . VAL A 1 286 ? -25.944 22.373 -18.487 1.00 15.69 277 VAL A CA 1
ATOM 2011 C C . VAL A 1 286 ? -26.928 21.237 -18.840 1.00 14.81 277 VAL A C 1
ATOM 2012 O O . VAL A 1 286 ? -26.753 20.553 -19.831 1.00 13.31 277 VAL A O 1
ATOM 2016 N N . LEU A 1 287 ? -27.980 21.082 -18.041 1.00 14.81 278 LEU A N 1
ATOM 2017 C CA . LEU A 1 287 ? -28.877 19.937 -18.177 1.00 14.66 278 LEU A CA 1
ATOM 2018 C C . LEU A 1 287 ? -29.750 20.097 -19.401 1.00 15.03 278 LEU A C 1
ATOM 2019 O O . LEU A 1 287 ? -30.045 19.083 -20.103 1.00 13.51 278 LEU A O 1
ATOM 2024 N N . ALA A 1 288 ? -30.121 21.349 -19.683 1.00 14.54 279 ALA A N 1
ATOM 2025 C CA . ALA A 1 288 ? -30.844 21.666 -20.930 1.00 15.79 279 ALA A CA 1
ATOM 2026 C C . ALA A 1 288 ? -30.150 21.055 -22.159 1.00 15.26 279 ALA A C 1
ATOM 2027 O O . ALA A 1 288 ? -30.788 20.387 -22.986 1.00 15.14 279 ALA A O 1
ATOM 2029 N N . GLY A 1 289 ? -28.839 21.272 -22.259 1.00 15.20 280 GLY A N 1
ATOM 2030 C CA . GLY A 1 289 ? -28.040 20.723 -23.368 1.00 15.20 280 GLY A CA 1
ATOM 2031 C C . GLY A 1 289 ? -28.010 19.199 -23.375 1.00 15.13 280 GLY A C 1
ATOM 2032 O O . GLY A 1 289 ? -28.082 18.575 -24.432 1.00 15.48 280 GLY A O 1
ATOM 2033 N N . LEU A 1 290 ? -27.909 18.576 -22.199 1.00 14.98 281 LEU A N 1
ATOM 2034 C CA . LEU A 1 290 ? -27.884 17.114 -22.157 1.00 14.80 281 LEU A CA 1
ATOM 2035 C C . LEU A 1 290 ? -29.215 16.510 -22.615 1.00 15.42 281 LEU A C 1
ATOM 2036 O O . LEU A 1 290 ? -29.203 15.526 -23.353 1.00 14.20 281 LEU A O 1
ATOM 2041 N N . THR A 1 291 ? -30.353 17.106 -22.212 1.00 16.42 282 THR A N 1
ATOM 2042 C CA . THR A 1 291 ? -31.670 16.586 -22.603 1.00 17.48 282 THR A CA 1
ATOM 2043 C C . THR A 1 291 ? -31.744 16.525 -24.138 1.00 19.25 282 THR A C 1
ATOM 2044 O O . THR A 1 291 ? -32.140 15.484 -24.715 1.00 20.27 282 THR A O 1
ATOM 2048 N N . LYS A 1 292 ? -31.315 17.617 -24.796 1.00 20.48 283 LYS A N 1
ATOM 2049 C CA . LYS A 1 292 ? -31.302 17.690 -26.260 1.00 21.57 283 LYS A CA 1
ATOM 2050 C C . LYS A 1 292 ? -30.539 16.499 -26.865 1.00 21.32 283 LYS A C 1
ATOM 2051 O O . LYS A 1 292 ? -30.986 15.895 -27.827 1.00 19.71 283 LYS A O 1
ATOM 2057 N N . ARG A 1 293 ? -29.392 16.184 -26.279 1.00 21.26 284 ARG A N 1
ATOM 2058 C CA . ARG A 1 293 ? -28.531 15.115 -26.770 1.00 22.33 284 ARG A CA 1
ATOM 2059 C C . ARG A 1 293 ? -29.074 13.720 -26.475 1.00 21.41 284 ARG A C 1
ATOM 2060 O O . ARG A 1 293 ? -28.857 12.783 -27.242 1.00 21.72 284 ARG A O 1
ATOM 2068 N N . ILE A 1 294 ? -29.704 13.559 -25.317 1.00 20.88 285 ILE A N 1
ATOM 2069 C CA . ILE A 1 294 ? -30.226 12.266 -24.903 1.00 19.91 285 ILE A CA 1
ATOM 2070 C C . ILE A 1 294 ? -31.454 11.839 -25.755 1.00 21.06 285 ILE A C 1
ATOM 2071 O O . ILE A 1 294 ? -31.603 10.668 -26.141 1.00 20.31 285 ILE A O 1
ATOM 2076 N N . ASP A 1 295 ? -32.327 12.787 -26.052 1.00 21.91 286 ASP A N 1
ATOM 2077 C CA . ASP A 1 295 ? -33.573 12.463 -26.735 1.00 22.74 286 ASP A CA 1
ATOM 2078 C C . ASP A 1 295 ? -34.120 13.750 -27.300 1.00 23.58 286 ASP A C 1
ATOM 2079 O O . ASP A 1 295 ? -34.665 14.569 -26.568 1.00 22.70 286 ASP A O 1
ATOM 2084 N N . GLY A 1 296 ? -33.988 13.897 -28.613 1.00 24.98 287 GLY A N 1
ATOM 2085 C CA . GLY A 1 296 ? -34.414 15.101 -29.318 1.00 26.57 287 GLY A CA 1
ATOM 2086 C C . GLY A 1 296 ? -35.928 15.277 -29.443 1.00 27.53 287 GLY A C 1
ATOM 2087 O O . GLY A 1 296 ? -36.373 16.355 -29.843 1.00 29.49 287 GLY A O 1
ATOM 2088 N N . ASN A 1 297 ? -36.730 14.257 -29.134 1.00 27.41 288 ASN A N 1
ATOM 2089 C CA . ASN A 1 297 ? -38.185 14.444 -29.137 1.00 27.73 288 ASN A CA 1
ATOM 2090 C C . ASN A 1 297 ? -38.640 15.124 -27.873 1.00 26.90 288 ASN A C 1
ATOM 2091 O O . ASN A 1 297 ? -39.787 15.551 -27.783 1.00 26.15 288 ASN A O 1
ATOM 2096 N N . LEU A 1 298 ? -37.785 15.159 -26.852 1.00 25.89 289 LEU A N 1
ATOM 2097 C CA . LEU A 1 298 ? -38.156 15.841 -25.621 1.00 25.75 289 LEU A CA 1
ATOM 2098 C C . LEU A 1 298 ? -38.169 17.336 -25.940 1.00 24.83 289 LEU A C 1
ATOM 2099 O O . LEU A 1 298 ? -37.450 17.769 -26.825 1.00 24.37 289 LEU A O 1
ATOM 2104 N N . VAL A 1 299 ? -39.013 18.087 -25.242 1.00 23.89 290 VAL A N 1
ATOM 2105 C CA . VAL A 1 299 ? -39.097 19.521 -25.436 1.00 23.42 290 VAL A CA 1
ATOM 2106 C C . VAL A 1 299 ? -38.588 20.216 -24.201 1.00 22.80 290 VAL A C 1
ATOM 2107 O O . VAL A 1 299 ? -39.147 20.086 -23.116 1.00 22.11 290 VAL A O 1
ATOM 2111 N N . GLY A 1 300 ? -37.534 20.993 -24.384 1.00 23.75 291 GLY A N 1
ATOM 2112 C CA . GLY A 1 300 ? -36.815 21.594 -23.247 1.00 24.44 291 GLY A CA 1
ATOM 2113 C C . GLY A 1 300 ? -37.223 23.012 -22.947 1.00 24.07 291 GLY A C 1
ATOM 2114 O O . GLY A 1 300 ? -37.656 23.725 -23.826 1.00 25.57 291 GLY A O 1
ATOM 2115 N N . ALA A 1 301 ? -37.144 23.406 -21.690 1.00 24.37 292 ALA A N 1
ATOM 2116 C CA . ALA A 1 301 ? -37.130 24.832 -21.336 1.00 24.31 292 ALA A CA 1
ATOM 2117 C C . ALA A 1 301 ? -36.226 24.984 -20.122 1.00 24.54 292 ALA A C 1
ATOM 2118 O O . ALA A 1 301 ? -35.603 24.009 -19.650 1.00 23.62 292 ALA A O 1
ATOM 2120 N N . SER A 1 302 ? -36.110 26.206 -19.623 1.00 24.22 293 SER A N 1
ATOM 2121 C CA . SER A 1 302 ? -35.311 26.410 -18.417 1.00 23.80 293 SER A CA 1
ATOM 2122 C C . SER A 1 302 ? -35.857 27.529 -17.611 1.00 22.76 293 SER A C 1
ATOM 2123 O O . SER A 1 302 ? -36.458 28.470 -18.154 1.00 22.74 293 SER A O 1
ATOM 2126 N N . VAL A 1 303 ? -35.723 27.381 -16.301 1.00 21.12 294 VAL A N 1
ATOM 2127 C CA . VAL A 1 303 ? -36.079 28.437 -15.381 1.00 20.20 294 VAL A CA 1
ATOM 2128 C C . VAL A 1 303 ? -34.815 28.895 -14.671 1.00 19.59 294 VAL A C 1
ATOM 2129 O O . VAL A 1 303 ? -34.298 28.190 -13.782 1.00 18.69 294 VAL A O 1
ATOM 2133 N N . PHE A 1 304 ? -34.314 30.064 -15.082 1.00 18.33 295 PHE A N 1
ATOM 2134 C CA . PHE A 1 304 ? -33.132 30.679 -14.448 1.00 18.13 295 PHE A CA 1
ATOM 2135 C C . PHE A 1 304 ? -33.224 32.215 -14.269 1.00 17.69 295 PHE A C 1
ATOM 2136 O O . PHE A 1 304 ? -32.336 32.840 -13.692 1.00 16.56 295 PHE A O 1
ATOM 2144 N N . ASP A 1 305 ? -34.302 32.803 -14.770 1.00 17.90 296 ASP A N 1
ATOM 2145 C CA . ASP A 1 305 ? -34.595 34.219 -14.568 1.00 17.79 296 ASP A CA 1
ATOM 2146 C C . ASP A 1 305 ? -36.072 34.450 -14.935 1.00 17.95 296 ASP A C 1
ATOM 2147 O O . ASP A 1 305 ? -36.722 33.532 -15.410 1.00 16.90 296 ASP A O 1
ATOM 2152 N N . PRO A 1 306 ? -36.609 35.664 -14.706 1.00 18.12 297 PRO A N 1
ATOM 2153 C CA . PRO A 1 306 ? -38.036 35.854 -14.974 1.00 17.20 297 PRO A CA 1
ATOM 2154 C C . PRO A 1 306 ? -38.475 35.604 -16.402 1.00 17.37 297 PRO A C 1
ATOM 2155 O O . PRO A 1 306 ? -39.560 35.053 -16.601 1.00 16.66 297 PRO A O 1
ATOM 2159 N N . ALA A 1 307 ? -37.648 35.968 -17.394 1.00 16.13 298 ALA A N 1
ATOM 2160 C CA . ALA A 1 307 ? -38.047 35.781 -18.776 1.00 16.33 298 ALA A CA 1
ATOM 2161 C C . ALA A 1 307 ? -38.133 34.291 -19.140 1.00 15.91 298 ALA A C 1
ATOM 2162 O O . ALA A 1 307 ? -39.129 33.832 -19.724 1.00 16.72 298 ALA A O 1
ATOM 2164 N N . SER A 1 308 ? -37.099 33.541 -18.782 1.00 14.44 299 SER A N 1
ATOM 2165 C CA . SER A 1 308 ? -37.056 32.102 -19.068 1.00 13.41 299 SER A CA 1
ATOM 2166 C C . SER A 1 308 ? -38.216 31.405 -18.308 1.00 13.93 299 SER A C 1
ATOM 2167 O O . SER A 1 308 ? -38.835 30.513 -18.863 1.00 12.45 299 SER A O 1
ATOM 2170 N N . LEU A 1 309 ? -38.502 31.843 -17.071 1.00 13.94 300 LEU A N 1
ATOM 2171 C CA . LEU A 1 309 ? -39.612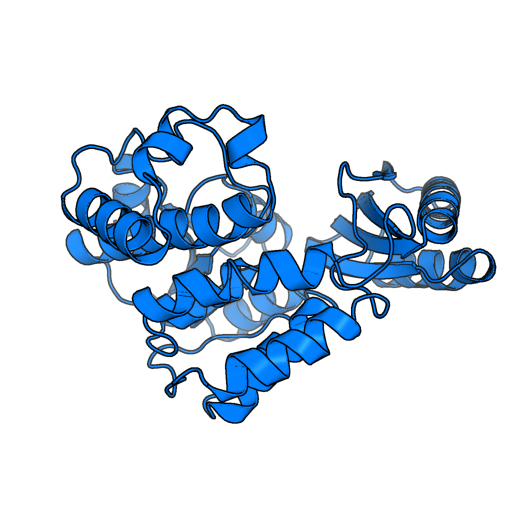 31.297 -16.299 1.00 15.84 300 LEU A CA 1
ATOM 2172 C C . LEU A 1 309 ? -40.934 31.457 -17.064 1.00 17.41 300 LEU A C 1
ATOM 2173 O O . LEU A 1 309 ? -41.683 30.503 -17.210 1.00 16.01 300 LEU A O 1
ATOM 2178 N N . ASP A 1 310 ? -41.206 32.660 -17.567 1.00 18.95 301 ASP A N 1
ATOM 2179 C CA . ASP A 1 310 ? -42.420 32.864 -18.402 1.00 20.39 301 ASP A CA 1
ATOM 2180 C C . ASP A 1 310 ? -42.488 31.995 -19.639 1.00 21.04 301 ASP A C 1
ATOM 2181 O O . ASP A 1 310 ? -43.536 31.455 -19.951 1.00 21.56 301 ASP A O 1
ATOM 2186 N N . GLU A 1 311 ? -41.381 31.846 -20.350 1.00 22.10 302 GLU A N 1
ATOM 2187 C CA . GLU A 1 311 ? -41.370 30.906 -21.464 1.00 23.20 302 GLU A CA 1
ATOM 2188 C C . GLU A 1 311 ? -41.606 29.462 -21.022 1.00 22.48 302 GLU A C 1
ATOM 2189 O 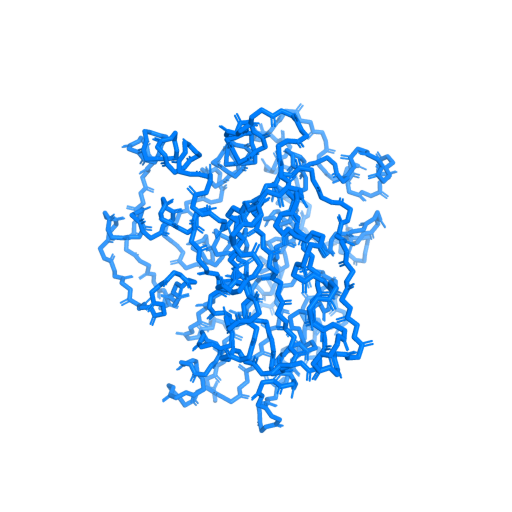O . GLU A 1 311 ? -42.174 28.666 -21.759 1.00 22.83 302 GLU A O 1
ATOM 2195 N N . ALA A 1 312 ? -41.129 29.104 -19.841 1.00 21.87 303 ALA A N 1
ATOM 2196 C CA . ALA A 1 312 ? -41.336 27.755 -19.320 1.00 22.11 303 ALA A CA 1
ATOM 2197 C C . ALA A 1 312 ? -42.805 27.574 -18.925 1.00 23.10 303 ALA A C 1
ATOM 2198 O O . ALA A 1 312 ? -43.407 26.542 -19.216 1.00 22.54 303 ALA A O 1
ATOM 2200 N N . LEU A 1 313 ? -43.391 28.577 -18.278 1.00 24.39 304 LEU A N 1
ATOM 2201 C CA . LEU A 1 313 ? -44.845 28.584 -18.040 1.00 26.52 304 LEU A CA 1
ATOM 2202 C C . LEU A 1 313 ? -45.652 28.210 -19.291 1.00 28.45 304 LEU A C 1
ATOM 2203 O O . LEU A 1 313 ? -46.641 27.465 -19.192 1.00 28.72 304 LEU A O 1
ATOM 2208 N N . LYS A 1 314 ? -45.225 28.683 -20.467 1.00 30.64 305 LYS A N 1
ATOM 2209 C CA . LYS A 1 314 ? -45.930 28.357 -21.749 1.00 32.22 305 LYS A CA 1
ATOM 2210 C C . LYS A 1 314 ? -45.835 26.853 -22.060 1.00 32.65 305 LYS A C 1
ATOM 2211 O O . LYS A 1 314 ? -46.849 26.159 -22.232 1.00 33.14 305 LYS A O 1
ATOM 2217 N N . LEU A 1 315 ? -44.607 26.340 -22.095 1.00 32.81 306 LEU A N 1
ATOM 2218 C CA . LEU A 1 315 ? -44.354 24.958 -22.510 1.00 32.45 306 LEU A CA 1
ATOM 2219 C C . LEU A 1 315 ? -45.072 23.965 -21.608 1.00 32.27 306 LEU A C 1
ATOM 2220 O O . LEU A 1 315 ? -45.274 24.235 -20.430 1.00 32.03 306 LEU A O 1
#

Foldseek 3Di:
DAEEEEAEFFPQADAQLCVQVVPPVLLVVLQVLLCVLPVHRLVCCRNPNPPVRCNLLLNRLLNSLSQLLSLVVSLVVVPHDQGQEYEYFQSRNLSRLCSQVFAPNSRSNVLRSLLSVLQQPLDDWQFKFKKKWADDADVVLQVLLVVLCVQWHKGFAEDQFGRITMMMTGPSSLVSSLVVSVVVPIPHIGTDPGTGGWQAQSSLRSLVVLLVVLVPGRTAFTNHFYQAQAPSDGDRDSVVSSNSSSNRGHHHRNPLSVLVSCVVVVHQEYEHRGGRCRNVVRNCRSDVSRHYFYRRHVVSSVVSSVD

Nearest PDB structures (foldseek):
  3ezo-assembly1_A  TM=1.003E+00  e=1.009E-61  Burkholderia pseudomallei 1710b
  3hjv-assembly1_B  TM=9.812E-01  e=5.670E-41  Vibrio cholerae
  2g2y-assembly1_A  TM=9.849E-01  e=3.161E-40  Escherichia coli K-12
  6smd-assembly2_C  TM=9.817E-01  e=1.577E-39  Photorhabdus luminescens
  3tqe-assembly1_A  TM=9.853E-01  e=2.134E-38  Coxiella burnetii